Protein AF-0000000086748091 (afdb_homodimer)

Sequence (328 aa):
MGIIKFFIVIIVTSISLTCLANQKLPNEINGYIGQEIITGMGNRMGSGMVNVGGLSVGKDRVKLYFIDYTIDILTNEKKPIFFRNGLIDHREIVLNCKDKTYSSYTAKELHELANAPLSYHELGHPHKWGDYDFKDDGHLGVQYKDDQEKVTKLFNFMCDSGIKMGIIKFFIVIIVTSISLTCLANQKLPNEINGYIGQEIITGMGNRMGSGMVNVGGLSVGKDRVKLYFIDYTIDILTNEKKPIFFRNGLIDHREIVLNCKDKTYSSYTAKELHELANAPLSYHELGHPHKWGDYDFKDDGHLGVQYKDDQEKVTKLFNFMCDSGIK

pLDDT: mean 76.92, std 25.11, range [26.3, 98.25]

Foldseek 3Di:
DDPPPPPPPPPVPPPDDVVPPPPPPPQDCPAQFFDKFWQADDDFKTKIKTWHDKDDDDDQKMKTKIWIWMAGPVVRDIGTDDDPVGHGKMKMKMARRVQQWIFMDIPVVVVVCVVPVDDPVNGFDTDHQLQQDDDPRGRVNHDDPVSSVVVNSSSNCSSPPNYD/DDPPPPPPPPPVPPPDDVVVPPPPPPQDCPAQFFDKFWQADDDFKTKIKTWHDKDDDDDQKMKTKIWIWMAGPVVRDIGTPDDPVGHGKMKMKMARRVQQWIFMDIVVRVVVCVVPVPDPVNGFDTDHQLQQDDDPGGRVNHDDPVSSVVVNSSSNCSSPPNYD

Structure (mmCIF, N/CA/C/O backbone):
data_AF-0000000086748091-model_v1
#
loop_
_entity.id
_entity.type
_entity.pdbx_description
1 polymer 'Uncharacterized protein'
#
loop_
_atom_site.group_PDB
_atom_site.id
_atom_site.type_symbol
_atom_site.label_atom_id
_atom_site.label_alt_id
_atom_site.label_comp_id
_atom_site.label_asym_id
_atom_site.label_entity_id
_atom_site.label_seq_id
_atom_site.pdbx_PDB_ins_code
_atom_site.Cartn_x
_atom_site.Cartn_y
_atom_site.Cartn_z
_atom_site.occupancy
_atom_site.B_iso_or_equiv
_atom_site.auth_seq_id
_atom_site.auth_comp_id
_atom_site.auth_asym_id
_atom_site.auth_atom_id
_atom_site.pdbx_PDB_model_num
ATOM 1 N N . MET A 1 1 ? -39.781 43.969 -56.125 1 31.91 1 MET A N 1
ATOM 2 C CA . MET A 1 1 ? -39.219 44 -54.781 1 31.91 1 MET A CA 1
ATOM 3 C C . MET A 1 1 ? -39.188 42.594 -54.219 1 31.91 1 MET A C 1
ATOM 5 O O . MET A 1 1 ? -40.219 42.062 -53.781 1 31.91 1 MET A O 1
ATOM 9 N N . GLY A 1 2 ? -38.406 41.656 -54.875 1 32.09 2 GLY A N 1
ATOM 10 C CA . GLY A 1 2 ? -38.281 40.219 -54.625 1 32.09 2 GLY A CA 1
ATOM 11 C C . GLY A 1 2 ? -37.625 39.938 -53.312 1 32.09 2 GLY A C 1
ATOM 12 O O . GLY A 1 2 ? -36.656 40.594 -52.906 1 32.09 2 GLY A O 1
ATOM 13 N N . ILE A 1 3 ? -38.375 39.406 -52.25 1 35.81 3 ILE A N 1
ATOM 14 C CA . ILE A 1 3 ? -38.094 39 -50.875 1 35.81 3 ILE A CA 1
ATOM 15 C C . ILE A 1 3 ? -37.094 37.844 -50.875 1 35.81 3 ILE A C 1
ATOM 17 O O . ILE A 1 3 ? -37.344 36.781 -51.438 1 35.81 3 ILE A O 1
ATOM 21 N N . ILE A 1 4 ? -35.719 38.094 -50.875 1 35.41 4 ILE A N 1
ATOM 22 C CA . ILE A 1 4 ? -34.625 37.156 -50.656 1 35.41 4 ILE A CA 1
ATOM 23 C C . ILE A 1 4 ? -34.719 36.562 -49.25 1 35.41 4 ILE A C 1
ATOM 25 O O . ILE A 1 4 ? -34.594 37.312 -48.281 1 35.41 4 ILE A O 1
ATOM 29 N N . LYS A 1 5 ? -35.594 35.562 -49 1 34.16 5 LYS A N 1
ATOM 30 C CA . LYS A 1 5 ? -35.594 34.812 -47.75 1 34.16 5 LYS A CA 1
ATOM 31 C C . LYS A 1 5 ? -34.25 34.156 -47.469 1 34.16 5 LYS A C 1
ATOM 33 O O . LYS A 1 5 ? -33.719 33.406 -48.312 1 34.16 5 LYS A O 1
ATOM 38 N N . PHE A 1 6 ? -33.312 34.875 -46.719 1 31.16 6 PHE A N 1
ATOM 39 C CA . PHE A 1 6 ? -32.062 34.406 -46.125 1 31.16 6 PHE A CA 1
ATOM 40 C C . PHE A 1 6 ? -32.344 33.25 -45.156 1 31.16 6 PHE A C 1
ATOM 42 O O . PHE A 1 6 ? -33.062 33.406 -44.188 1 31.16 6 PHE A O 1
ATOM 49 N N . PHE A 1 7 ? -32.5 32 -45.688 1 32.84 7 PHE A N 1
ATOM 50 C CA . PHE A 1 7 ? -32.469 30.797 -44.875 1 32.84 7 PHE A CA 1
ATOM 51 C C . PHE A 1 7 ? -31.172 30.672 -44.125 1 32.84 7 PHE A C 1
ATOM 53 O O . PHE A 1 7 ? -30.109 30.547 -44.719 1 32.84 7 PHE A O 1
ATOM 60 N N . ILE A 1 8 ? -31.047 31.359 -42.938 1 30.91 8 ILE A N 1
ATOM 61 C CA . ILE A 1 8 ? -29.969 31.156 -41.969 1 30.91 8 ILE A CA 1
ATOM 62 C C . ILE A 1 8 ? -29.938 29.703 -41.531 1 30.91 8 ILE A C 1
ATOM 64 O O . ILE A 1 8 ? -30.891 29.203 -40.906 1 30.91 8 ILE A O 1
ATOM 68 N N . VAL A 1 9 ? -29.344 28.781 -42.344 1 29.75 9 VAL A N 1
ATOM 69 C CA . VAL A 1 9 ? -29.031 27.422 -41.938 1 29.75 9 VAL A CA 1
ATOM 70 C C . VAL A 1 9 ? -28.141 27.469 -40.688 1 29.75 9 VAL A C 1
ATOM 72 O O . VAL A 1 9 ? -27.016 27.969 -40.719 1 29.75 9 VAL A O 1
ATOM 75 N N . ILE A 1 10 ? -28.781 27.609 -39.562 1 30.14 10 ILE A N 1
ATOM 76 C CA . ILE A 1 10 ? -28.156 27.406 -38.25 1 30.14 10 ILE A CA 1
ATOM 77 C C . ILE A 1 10 ? -27.531 26.016 -38.188 1 30.14 10 ILE A C 1
ATOM 79 O O . ILE A 1 10 ? -28.234 25 -38.25 1 30.14 10 ILE A O 1
ATOM 83 N N . ILE A 1 11 ? -26.391 25.828 -38.969 1 30.14 11 ILE A N 1
ATOM 84 C CA . ILE A 1 11 ? -25.562 24.656 -38.719 1 30.14 11 ILE A CA 1
ATOM 85 C C . ILE A 1 11 ? -25.188 24.578 -37.25 1 30.14 11 ILE A C 1
ATOM 87 O O . ILE A 1 11 ? -24.422 25.422 -36.75 1 30.14 11 ILE A O 1
ATOM 91 N N . VAL A 1 12 ? -26.172 24.281 -36.344 1 29.81 12 VAL A N 1
ATOM 92 C CA . VAL A 1 12 ? -25.891 23.922 -34.969 1 29.81 12 VAL A CA 1
ATOM 93 C C . VAL A 1 12 ? -24.812 22.844 -34.938 1 29.81 12 VAL A C 1
ATOM 95 O O . VAL A 1 12 ? -25 21.75 -35.469 1 29.81 12 VAL A O 1
ATOM 98 N N . THR A 1 13 ? -23.516 23.281 -34.938 1 27.09 13 THR A N 1
ATOM 99 C CA . THR A 1 13 ? -22.344 22.469 -34.625 1 27.09 13 THR A CA 1
ATOM 100 C C . THR A 1 13 ? -22.578 21.703 -33.312 1 27.09 13 THR A C 1
ATOM 102 O O . THR A 1 13 ? -22.672 22.312 -32.25 1 27.09 13 THR A O 1
ATOM 105 N N . SER A 1 14 ? -23.438 20.688 -33.375 1 31.52 14 SER A N 1
ATOM 106 C CA . SER A 1 14 ? -23.438 19.625 -32.375 1 31.52 14 SER A CA 1
ATOM 107 C C . SER A 1 14 ? -22.016 19.156 -32.062 1 31.52 14 SER A C 1
ATOM 109 O O . SER A 1 14 ? -21.672 18 -32.375 1 31.52 14 SER A O 1
ATOM 111 N N . ILE A 1 15 ? -20.969 19.875 -32.531 1 30.77 15 ILE A N 1
ATOM 112 C CA . ILE A 1 15 ? -19.672 19.297 -32.188 1 30.77 15 ILE A CA 1
ATOM 113 C C . ILE A 1 15 ? -19.594 19.031 -30.688 1 30.77 15 ILE A C 1
ATOM 115 O O . ILE A 1 15 ? -19.109 17.984 -30.25 1 30.77 15 ILE A O 1
ATOM 119 N N . SER A 1 16 ? -19.656 20.172 -29.828 1 27.38 16 SER A N 1
ATOM 120 C CA . SER A 1 16 ? -18.781 20.25 -28.656 1 27.38 16 SER A CA 1
ATOM 121 C C . SER A 1 16 ? -19.297 19.375 -27.516 1 27.38 16 SER A C 1
ATOM 123 O O . SER A 1 16 ? -18.781 19.453 -26.406 1 27.38 16 SER A O 1
ATOM 125 N N . LEU A 1 17 ? -20.562 19.016 -27.422 1 32.22 17 LEU A N 1
ATOM 126 C CA . LEU A 1 17 ? -20.922 18.594 -26.078 1 32.22 17 LEU A CA 1
ATOM 127 C C . LEU A 1 17 ? -20.344 17.219 -25.766 1 32.22 17 LEU A C 1
ATOM 129 O O . LEU A 1 17 ? -20.297 16.812 -24.594 1 32.22 17 LEU A O 1
ATOM 133 N N . THR A 1 18 ? -20.297 16.281 -26.719 1 29.3 18 THR A N 1
ATOM 134 C CA . THR A 1 18 ? -20.016 14.906 -26.312 1 29.3 18 THR A CA 1
ATOM 135 C C . THR A 1 18 ? -18.594 14.781 -25.797 1 29.3 18 THR A C 1
ATOM 137 O O . THR A 1 18 ? -18.188 13.719 -25.312 1 29.3 18 THR A O 1
ATOM 140 N N . CYS A 1 19 ? -17.625 15.68 -26.219 1 27.95 19 CYS A N 1
ATOM 141 C CA . CYS A 1 19 ? -16.25 15.5 -25.781 1 27.95 19 CYS A CA 1
ATOM 142 C C . CYS A 1 19 ? -16.125 15.664 -24.266 1 27.95 19 CYS A C 1
ATOM 144 O O . CYS A 1 19 ? -15.023 15.664 -23.734 1 27.95 19 CYS A O 1
ATOM 146 N N . LEU A 1 20 ? -17.125 16.391 -23.641 1 28.56 20 LEU A N 1
ATOM 147 C CA . LEU A 1 20 ? -16.906 16.547 -22.203 1 28.56 20 LEU A CA 1
ATOM 148 C C . LEU A 1 20 ? -17.078 15.227 -21.469 1 28.56 20 LEU A C 1
ATOM 150 O O . LEU A 1 20 ? -17.797 15.164 -20.469 1 28.56 20 LEU A O 1
ATOM 154 N N . ALA A 1 21 ? -17.594 14.219 -22.078 1 28.97 21 ALA A N 1
ATOM 155 C CA . ALA A 1 21 ? -17.75 13.008 -21.281 1 28.97 21 ALA A CA 1
ATOM 156 C C . ALA A 1 21 ? -16.578 12.828 -20.312 1 28.97 21 ALA A C 1
ATOM 158 O O . ALA A 1 21 ? -15.578 13.555 -20.406 1 28.97 21 ALA A O 1
ATOM 159 N N . ASN A 1 22 ? -16.203 11.367 -20.031 1 28.88 22 ASN A N 1
ATOM 160 C CA . ASN A 1 22 ? -15.523 10.641 -18.969 1 28.88 22 ASN A CA 1
ATOM 161 C C . ASN A 1 22 ? -14.047 11 -18.906 1 28.88 22 ASN A C 1
ATOM 163 O O . ASN A 1 22 ? -13.188 10.141 -19.094 1 28.88 22 ASN A O 1
ATOM 167 N N . GLN A 1 23 ? -13.625 12.008 -19.375 1 26.3 23 GLN A N 1
ATOM 168 C CA . GLN A 1 23 ? -12.234 12.406 -19.172 1 26.3 23 GLN A CA 1
ATOM 169 C C . GLN A 1 23 ? -11.898 12.469 -17.672 1 26.3 23 GLN A C 1
ATOM 171 O O . GLN A 1 23 ? -12.406 13.328 -16.953 1 26.3 23 GLN A O 1
ATOM 176 N N . LYS A 1 24 ? -11.75 11.305 -17.141 1 32.78 24 LYS A N 1
ATOM 177 C CA . LYS A 1 24 ? -11.023 11.5 -15.891 1 32.78 24 LYS A CA 1
ATOM 178 C C . LYS A 1 24 ? -10.008 12.633 -16.016 1 32.78 24 LYS A C 1
ATOM 180 O O . LYS A 1 24 ? -9.188 12.641 -16.938 1 32.78 24 LYS A O 1
ATOM 185 N N . LEU A 1 25 ? -10.133 13.797 -15.602 1 32.31 25 LEU A N 1
ATOM 186 C CA . LEU A 1 25 ? -9.086 14.812 -15.586 1 32.31 25 LEU A CA 1
ATOM 187 C C . LEU A 1 25 ? -7.766 14.227 -15.102 1 32.31 25 LEU A C 1
ATOM 189 O O . LEU A 1 25 ? -7.738 13.484 -14.109 1 32.31 25 LEU A O 1
ATOM 193 N N . PRO A 1 26 ? -6.699 14.242 -15.828 1 37.22 26 PRO A N 1
ATOM 194 C CA . PRO A 1 26 ? -5.391 13.672 -15.516 1 37.22 26 PRO A CA 1
ATOM 195 C C . PRO A 1 26 ? -5.07 13.719 -14.023 1 37.22 26 PRO A C 1
ATOM 197 O O . PRO A 1 26 ? -4.301 12.898 -13.523 1 37.22 26 PRO A O 1
ATOM 200 N N . ASN A 1 27 ? -5.438 14.836 -13.234 1 37.03 27 ASN A N 1
ATOM 201 C CA . ASN A 1 27 ? -4.957 15.203 -11.906 1 37.03 27 ASN A CA 1
ATOM 202 C C . ASN A 1 27 ? -5.902 14.727 -10.812 1 37.03 27 ASN A C 1
ATOM 204 O O . ASN A 1 27 ? -5.801 15.156 -9.664 1 37.03 27 ASN A O 1
ATOM 208 N N . GLU A 1 28 ? -6.961 14.25 -11.172 1 42.88 28 GLU A N 1
ATOM 209 C CA . GLU A 1 28 ? -7.898 13.961 -10.086 1 42.88 28 GLU A CA 1
ATOM 210 C C . GLU A 1 28 ? -7.523 12.672 -9.359 1 42.88 28 GLU A C 1
ATOM 212 O O . GLU A 1 28 ? -7.211 11.664 -10 1 42.88 28 GLU A O 1
ATOM 217 N N . ILE A 1 29 ? -7.016 12.93 -8.172 1 45.94 29 ILE A N 1
ATOM 218 C CA . ILE A 1 29 ? -6.852 11.75 -7.32 1 45.94 29 ILE A CA 1
ATOM 219 C C . ILE A 1 29 ? -8.188 11.031 -7.18 1 45.94 29 ILE A C 1
ATOM 221 O O . ILE A 1 29 ? -9.148 11.586 -6.637 1 45.94 29 ILE A O 1
ATOM 225 N N . ASN A 1 30 ? -8.484 10.031 -8.016 1 57.75 30 ASN A N 1
ATOM 226 C CA . ASN A 1 30 ? -9.711 9.25 -7.891 1 57.75 30 ASN A CA 1
ATOM 227 C C . ASN A 1 30 ? -9.727 8.43 -6.602 1 57.75 30 ASN A C 1
ATOM 229 O O . ASN A 1 30 ? -10.789 8.016 -6.137 1 57.75 30 ASN A O 1
ATOM 233 N N . GLY A 1 31 ? -8.609 8.43 -5.945 1 83.62 31 GLY A N 1
ATOM 234 C CA . GLY A 1 31 ? -8.453 7.695 -4.703 1 83.62 31 GLY A CA 1
ATOM 235 C C . GLY A 1 31 ? -7.094 7.883 -4.062 1 83.62 31 GLY A C 1
ATOM 236 O O . GLY A 1 31 ? -6.168 8.383 -4.703 1 83.62 31 GLY A O 1
ATOM 237 N N . TYR A 1 32 ? -7.145 7.691 -2.887 1 93.94 32 TYR A N 1
ATOM 238 C CA . TYR A 1 32 ? -5.883 7.988 -2.217 1 93.94 32 TYR A CA 1
ATOM 239 C C . TYR A 1 32 ? -5.125 6.707 -1.886 1 93.94 32 TYR A C 1
ATOM 241 O O . TYR A 1 32 ? -3.908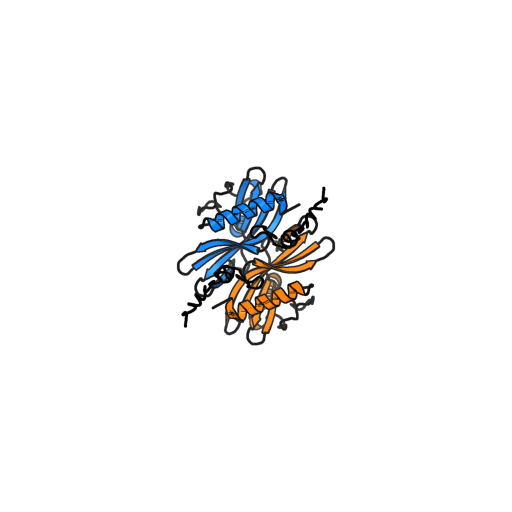 6.73 -1.688 1 93.94 32 TYR A O 1
ATOM 249 N N . ILE A 1 33 ? -5.762 5.582 -1.917 1 96.56 33 ILE A N 1
ATOM 250 C CA . ILE A 1 33 ? -5.059 4.316 -1.72 1 96.56 33 ILE A CA 1
ATOM 251 C C . ILE A 1 33 ? -4.227 3.99 -2.959 1 96.56 33 ILE A C 1
ATOM 253 O O . ILE A 1 33 ? -4.691 4.16 -4.09 1 96.56 33 ILE A O 1
ATOM 257 N N . GLY A 1 34 ? -2.994 3.635 -2.703 1 96.38 34 GLY A N 1
ATOM 258 C CA . GLY A 1 34 ? -2.141 3.199 -3.799 1 96.38 34 GLY A CA 1
ATOM 259 C C . GLY A 1 34 ? -1.312 4.32 -4.395 1 96.38 34 GLY A C 1
ATOM 260 O O . GLY A 1 34 ? -0.491 4.09 -5.281 1 96.38 34 GLY A O 1
ATOM 261 N N . GLN A 1 35 ? -1.52 5.504 -3.932 1 95.56 35 GLN A N 1
ATOM 262 C CA . GLN A 1 35 ? -0.668 6.586 -4.418 1 95.56 35 GLN A CA 1
ATOM 263 C C . GLN A 1 35 ? 0.795 6.332 -4.066 1 95.56 35 GLN A C 1
ATOM 265 O O . GLN A 1 35 ? 1.146 6.223 -2.889 1 95.56 35 GLN A O 1
ATOM 270 N N . GLU A 1 36 ? 1.568 6.293 -5.105 1 94.94 36 GLU A N 1
ATOM 271 C CA . GLU A 1 36 ? 3.002 6.051 -4.977 1 94.94 36 GLU A CA 1
ATOM 272 C C . GLU A 1 36 ? 3.789 7.355 -5.004 1 94.94 36 GLU A C 1
ATOM 274 O O . GLU A 1 36 ? 3.531 8.227 -5.836 1 94.94 36 GLU A O 1
ATOM 279 N N . ILE A 1 37 ? 4.715 7.453 -4.078 1 95.94 37 ILE A N 1
ATOM 280 C CA . ILE A 1 37 ? 5.652 8.57 -4.012 1 95.94 37 ILE A CA 1
ATOM 281 C C . ILE A 1 37 ? 7.086 8.047 -4.059 1 95.94 37 ILE A C 1
ATOM 283 O O . ILE A 1 37 ? 7.504 7.281 -3.184 1 95.94 37 ILE A O 1
ATOM 287 N N . ILE A 1 38 ? 7.781 8.453 -5.043 1 95.75 38 ILE A N 1
ATOM 288 C CA . ILE A 1 38 ? 9.203 8.117 -5.086 1 95.75 38 ILE A CA 1
ATOM 289 C C . ILE A 1 38 ? 9.984 9.062 -4.172 1 95.75 38 ILE A C 1
ATOM 291 O O . ILE A 1 38 ? 9.875 10.289 -4.293 1 95.75 38 ILE A O 1
ATOM 295 N N . THR A 1 39 ? 10.703 8.469 -3.248 1 95.38 39 THR A N 1
ATOM 296 C CA . THR A 1 39 ? 11.391 9.305 -2.271 1 95.38 39 THR A CA 1
ATOM 297 C C . THR A 1 39 ? 12.836 9.555 -2.695 1 95.38 39 THR A C 1
ATOM 299 O O . THR A 1 39 ? 13.422 10.578 -2.35 1 95.38 39 THR A O 1
ATOM 302 N N . GLY A 1 40 ? 13.375 8.602 -3.395 1 93.06 40 GLY A N 1
ATOM 303 C CA . GLY A 1 40 ? 14.734 8.781 -3.865 1 93.06 40 GLY A CA 1
ATOM 304 C C . GLY A 1 40 ? 15.156 7.742 -4.891 1 93.06 40 GLY A C 1
ATOM 305 O O . GLY A 1 40 ? 14.688 6.602 -4.852 1 93.06 40 GLY A O 1
ATOM 306 N N . MET A 1 41 ? 16 8.219 -5.828 1 92.06 41 MET A N 1
ATOM 307 C CA . MET A 1 41 ? 16.562 7.316 -6.832 1 92.06 41 MET A CA 1
ATOM 308 C C . MET A 1 41 ? 18.078 7.484 -6.934 1 92.06 41 MET A C 1
ATOM 310 O O . MET A 1 41 ? 18.578 8.609 -7.031 1 92.06 41 MET A O 1
ATOM 314 N N . GLY A 1 42 ? 18.75 6.305 -6.723 1 91.25 42 GLY A N 1
ATOM 315 C CA . GLY A 1 42 ? 20.172 6.27 -7.012 1 91.25 42 GLY A CA 1
ATOM 316 C C . GLY A 1 42 ? 20.5 5.566 -8.312 1 91.25 42 GLY A C 1
ATOM 317 O O . GLY A 1 42 ? 19.688 5.531 -9.234 1 91.25 42 GLY A O 1
ATOM 318 N N . ASN A 1 43 ? 21.75 5.172 -8.391 1 90.81 43 ASN A N 1
ATOM 319 C CA . ASN A 1 43 ? 22.172 4.5 -9.617 1 90.81 43 ASN A CA 1
ATOM 320 C C . ASN A 1 43 ? 21.547 3.113 -9.742 1 90.81 43 ASN A C 1
ATOM 322 O O . ASN A 1 43 ? 21.078 2.738 -10.82 1 90.81 43 ASN A O 1
ATOM 326 N N . ARG A 1 44 ? 21.5 2.404 -8.688 1 92.88 44 ARG A N 1
ATOM 327 C CA . ARG A 1 44 ? 20.969 1.043 -8.734 1 92.88 44 ARG A CA 1
ATOM 328 C C . ARG A 1 44 ? 19.719 0.908 -7.867 1 92.88 44 ARG A C 1
ATOM 330 O O . ARG A 1 44 ? 18.781 0.205 -8.234 1 92.88 44 ARG A O 1
ATOM 337 N N . MET A 1 45 ? 19.844 1.646 -6.797 1 95.19 45 MET A N 1
ATOM 338 C CA . MET A 1 45 ? 18.75 1.496 -5.832 1 95.19 45 MET A CA 1
ATOM 339 C C . MET A 1 45 ? 17.953 2.791 -5.695 1 95.19 45 MET A C 1
ATOM 341 O O . MET A 1 45 ? 18.5 3.881 -5.879 1 95.19 45 MET A O 1
ATOM 345 N N . GLY A 1 46 ? 16.656 2.664 -5.469 1 95.88 46 GLY A N 1
ATOM 346 C CA . GLY A 1 46 ? 15.758 3.756 -5.121 1 95.88 46 GLY A CA 1
ATOM 347 C C . GLY A 1 46 ? 14.844 3.428 -3.955 1 95.88 46 GLY A C 1
ATOM 348 O O . GLY A 1 46 ? 14.992 2.385 -3.314 1 95.88 46 GLY A O 1
ATOM 349 N N . SER A 1 47 ? 14.062 4.359 -3.639 1 95.56 47 SER A N 1
ATOM 350 C CA . SER A 1 47 ? 13.094 4.188 -2.557 1 95.56 47 SER A CA 1
ATOM 351 C C . SER A 1 47 ? 11.805 4.941 -2.846 1 95.56 47 SER A C 1
ATOM 353 O O . SER A 1 47 ? 11.789 5.875 -3.646 1 95.56 47 SER A O 1
ATOM 355 N N . GLY A 1 48 ? 10.766 4.43 -2.262 1 96.12 48 GLY A N 1
ATOM 356 C CA . GLY A 1 48 ? 9.461 5.066 -2.342 1 96.12 48 GLY A CA 1
ATOM 357 C C . GLY A 1 48 ? 8.531 4.664 -1.211 1 96.12 48 GLY A C 1
ATOM 358 O O . GLY A 1 48 ? 8.93 3.922 -0.311 1 96.12 48 GLY A O 1
ATOM 359 N N . MET A 1 49 ? 7.449 5.285 -1.203 1 96.56 49 MET A N 1
ATOM 360 C CA . MET A 1 49 ? 6.379 4.938 -0.27 1 96.56 49 MET A CA 1
ATOM 361 C C . MET A 1 49 ? 5.027 4.91 -0.976 1 96.56 49 MET A C 1
ATOM 363 O O . MET A 1 49 ? 4.852 5.559 -2.01 1 96.56 49 MET A O 1
ATOM 367 N N . VAL A 1 50 ? 4.137 4.117 -0.459 1 97.56 50 VAL A N 1
ATOM 368 C CA . VAL A 1 50 ? 2.812 3.965 -1.052 1 97.56 50 VAL A CA 1
ATOM 369 C C . VAL A 1 50 ? 1.745 4.066 0.035 1 97.56 50 VAL A C 1
ATOM 371 O O . VAL A 1 50 ? 1.887 3.475 1.109 1 97.56 50 VAL A O 1
ATOM 374 N N . ASN A 1 51 ? 0.729 4.848 -0.249 1 98.19 51 ASN A N 1
ATOM 375 C CA . ASN A 1 51 ? -0.343 5.066 0.718 1 98.19 51 ASN A CA 1
ATOM 376 C C . ASN A 1 51 ? -1.262 3.852 0.818 1 98.19 51 ASN A C 1
ATOM 378 O O . ASN A 1 51 ? -1.756 3.357 -0.196 1 98.19 51 ASN A O 1
ATOM 382 N N . VAL A 1 52 ? -1.533 3.432 2.105 1 98.25 52 VAL A N 1
ATOM 383 C CA . VAL A 1 52 ? -2.305 2.203 2.264 1 98.25 52 VAL A CA 1
ATOM 384 C C . VAL A 1 52 ? -3.508 2.463 3.166 1 98.25 52 VAL A C 1
ATOM 386 O O . VAL A 1 52 ? -4.238 1.532 3.521 1 98.25 52 VAL A O 1
ATOM 389 N N . GLY A 1 53 ? -3.705 3.715 3.539 1 97.62 53 GLY A N 1
ATOM 390 C CA . GLY A 1 53 ? -4.848 4.035 4.375 1 97.62 53 GLY A CA 1
ATOM 391 C C . GLY A 1 53 ? -4.957 5.516 4.695 1 97.62 53 GLY A C 1
ATOM 392 O O . GLY A 1 53 ? -3.996 6.266 4.516 1 97.62 53 GLY A O 1
ATOM 393 N N . GLY A 1 54 ? -6.09 5.867 5.098 1 96.44 54 GLY A N 1
ATOM 394 C CA . GLY A 1 54 ? -6.398 7.223 5.512 1 96.44 54 GLY A CA 1
ATOM 395 C C . GLY A 1 54 ? -7.676 7.32 6.328 1 96.44 54 GLY A C 1
ATOM 396 O O . GLY A 1 54 ? -8.703 6.754 5.953 1 96.44 54 GLY A O 1
ATOM 397 N N . LEU A 1 55 ? -7.566 8 7.406 1 95 55 LEU A N 1
ATOM 398 C CA . LEU A 1 55 ? -8.758 8.172 8.234 1 95 55 LEU A CA 1
ATOM 399 C C . LEU A 1 55 ? -8.68 9.469 9.031 1 95 55 LEU A C 1
ATOM 401 O O . LEU A 1 55 ? -7.59 9.992 9.273 1 95 55 LEU A O 1
ATOM 405 N N . SER A 1 56 ? -9.812 9.891 9.453 1 93.62 56 SER A N 1
ATOM 406 C CA . SER A 1 56 ? -9.891 11.039 10.352 1 93.62 56 SER A CA 1
ATOM 407 C C . SER A 1 56 ? -9.586 10.648 11.789 1 93.62 56 SER A C 1
ATOM 409 O O . SER A 1 56 ? -10.094 9.641 12.281 1 93.62 56 SER A O 1
ATOM 411 N N . VAL A 1 57 ? -8.711 11.508 12.438 1 90.44 57 VAL A N 1
ATOM 412 C CA . VAL A 1 57 ? -8.367 11.164 13.82 1 90.44 57 VAL A CA 1
ATOM 413 C C . VAL A 1 57 ? -8.719 12.328 14.742 1 90.44 57 VAL A C 1
ATOM 415 O O . VAL A 1 57 ? -8.289 12.367 15.891 1 90.44 57 VAL A O 1
ATOM 418 N N . GLY A 1 58 ? -9.438 13.25 14.305 1 86.81 58 GLY A N 1
ATOM 419 C CA . GLY A 1 58 ? -9.867 14.414 15.062 1 86.81 58 GLY A CA 1
ATOM 420 C C . GLY A 1 58 ? -10.258 15.586 14.195 1 86.81 58 GLY A C 1
ATOM 421 O O . GLY A 1 58 ? -10.188 15.508 12.961 1 86.81 58 GLY A O 1
ATOM 422 N N . LYS A 1 59 ? -10.602 16.609 14.906 1 88.19 59 LYS A N 1
ATOM 423 C CA . LYS A 1 59 ? -10.969 17.812 14.18 1 88.19 59 LYS A CA 1
ATOM 424 C C . LYS A 1 59 ? -9.789 18.328 13.352 1 88.19 59 LYS A C 1
ATOM 426 O O . LYS A 1 59 ? -8.711 18.578 13.891 1 88.19 59 LYS A O 1
ATOM 431 N N . ASP A 1 60 ? -9.859 18.422 12.117 1 90.56 60 ASP A N 1
ATOM 432 C CA . ASP A 1 60 ? -8.898 18.969 11.156 1 90.56 60 ASP A CA 1
ATOM 433 C C . ASP A 1 60 ? -7.66 18.078 11.062 1 90.56 60 ASP A C 1
ATOM 435 O O . ASP A 1 60 ? -6.574 18.547 10.719 1 90.56 60 ASP A O 1
ATOM 439 N N . ARG A 1 61 ? -7.82 16.844 11.539 1 92.44 61 ARG A N 1
ATOM 440 C CA . ARG A 1 61 ? -6.656 15.961 11.5 1 92.44 61 ARG A CA 1
ATOM 441 C C . ARG A 1 61 ? -6.965 14.68 10.734 1 92.44 61 ARG A C 1
ATOM 443 O O . ARG A 1 61 ? -7.996 14.039 10.977 1 92.44 61 ARG A O 1
ATOM 450 N N . VAL A 1 62 ? -6.113 14.391 9.891 1 93.62 62 VAL A N 1
ATOM 451 C CA . VAL A 1 62 ? -6.195 13.18 9.086 1 93.62 62 VAL A CA 1
ATOM 452 C C . VAL A 1 62 ? -4.918 12.359 9.25 1 93.62 62 VAL A C 1
ATOM 454 O O . VAL A 1 62 ? -3.816 12.922 9.266 1 93.62 62 VAL A O 1
ATOM 457 N N . LYS A 1 63 ? -5.043 11.094 9.43 1 93.44 63 LYS A N 1
ATOM 458 C CA . LYS A 1 63 ? -3.9 10.188 9.5 1 93.44 63 LYS A CA 1
ATOM 459 C C . LYS A 1 63 ? -3.807 9.32 8.25 1 93.44 63 LYS A C 1
ATOM 461 O O . LYS A 1 63 ? -4.809 8.773 7.793 1 93.44 63 LYS A O 1
ATOM 466 N N . LEU A 1 64 ? -2.633 9.297 7.703 1 95.88 64 LEU A N 1
ATOM 467 C CA . LEU A 1 64 ? -2.311 8.445 6.562 1 95.88 64 LEU A CA 1
ATOM 468 C C . LEU A 1 64 ? -1.336 7.34 6.969 1 95.88 64 LEU A C 1
ATOM 470 O O . LEU A 1 64 ? -0.549 7.512 7.902 1 95.88 64 LEU A O 1
ATOM 474 N N . TYR A 1 65 ? -1.409 6.23 6.281 1 95.12 65 TYR A N 1
ATOM 475 C CA . TYR A 1 65 ? -0.496 5.109 6.469 1 95.12 65 TYR A CA 1
ATOM 476 C C . TYR A 1 65 ? 0.263 4.805 5.184 1 95.12 65 TYR A C 1
ATOM 478 O O . TYR A 1 65 ? -0.341 4.645 4.121 1 95.12 65 TYR A O 1
ATOM 486 N N . PHE A 1 66 ? 1.556 4.711 5.309 1 97.31 66 PHE A N 1
ATOM 487 C CA . PHE A 1 66 ? 2.395 4.406 4.156 1 97.31 66 PHE A CA 1
ATOM 488 C C . PHE A 1 66 ? 3.242 3.164 4.418 1 97.31 66 PHE A C 1
ATOM 490 O O . PHE A 1 66 ? 3.617 2.893 5.559 1 97.31 66 PHE A O 1
ATOM 497 N N . ILE A 1 67 ? 3.498 2.482 3.334 1 97.56 67 ILE A N 1
ATOM 498 C CA . ILE A 1 67 ? 4.531 1.452 3.33 1 97.56 67 ILE A CA 1
ATOM 499 C C . ILE A 1 67 ? 5.746 1.942 2.551 1 97.56 67 ILE A C 1
ATOM 501 O O . ILE A 1 67 ? 5.645 2.26 1.363 1 97.56 67 ILE A O 1
ATOM 505 N N . ASP A 1 68 ? 6.832 2.043 3.252 1 96.06 68 ASP A N 1
ATOM 506 C CA . ASP A 1 68 ? 8.086 2.338 2.572 1 96.06 68 ASP A CA 1
ATOM 507 C C . ASP A 1 68 ? 8.641 1.094 1.88 1 96.06 68 ASP A C 1
ATOM 509 O O . ASP A 1 68 ? 8.484 -0.023 2.375 1 96.06 68 ASP A O 1
ATOM 513 N N . TYR A 1 69 ? 9.281 1.332 0.738 1 96.56 69 TYR A N 1
ATOM 514 C CA . TYR A 1 69 ? 9.898 0.22 0.024 1 96.56 69 TYR A CA 1
ATOM 515 C C . TYR A 1 69 ? 11.18 0.661 -0.666 1 96.56 69 TYR A C 1
ATOM 517 O O . TYR A 1 69 ? 11.414 1.857 -0.847 1 96.56 69 TYR A O 1
ATOM 525 N N . THR A 1 70 ? 12.031 -0.286 -0.983 1 97.19 70 THR A N 1
ATOM 526 C CA . THR A 1 70 ? 13.203 -0.078 -1.826 1 97.19 70 THR A CA 1
ATOM 527 C C . THR A 1 70 ? 12.953 -0.591 -3.24 1 97.19 70 THR A C 1
ATOM 529 O O . THR A 1 70 ? 12.125 -1.484 -3.445 1 97.19 70 THR A O 1
ATOM 532 N N . ILE A 1 71 ? 13.633 0.011 -4.148 1 95.5 71 ILE A N 1
ATOM 533 C CA . ILE A 1 71 ? 13.523 -0.361 -5.555 1 95.5 71 ILE A CA 1
ATOM 534 C C . ILE A 1 71 ? 14.883 -0.813 -6.078 1 95.5 71 ILE A C 1
ATOM 536 O O . ILE A 1 71 ? 15.883 -0.111 -5.91 1 95.5 71 ILE A O 1
ATOM 540 N N . ASP A 1 72 ? 14.945 -1.975 -6.574 1 96.25 72 ASP A N 1
ATOM 541 C CA . ASP A 1 72 ? 16.062 -2.332 -7.453 1 96.25 72 ASP A CA 1
ATOM 542 C C . ASP A 1 72 ? 15.773 -1.914 -8.891 1 96.25 72 ASP A C 1
ATOM 544 O O . ASP A 1 72 ? 14.977 -2.553 -9.586 1 96.25 72 ASP A O 1
ATOM 548 N N . ILE A 1 73 ? 16.5 -0.897 -9.328 1 92 73 ILE A N 1
ATOM 549 C CA . ILE A 1 73 ? 16.172 -0.237 -10.594 1 92 73 ILE A CA 1
ATOM 550 C C . ILE A 1 73 ? 16.422 -1.196 -11.75 1 92 73 ILE A C 1
ATOM 552 O O . ILE A 1 73 ? 15.719 -1.153 -12.766 1 92 73 ILE A O 1
ATOM 556 N N . LEU A 1 74 ? 17.312 -2.064 -11.656 1 92.5 74 LEU A N 1
ATOM 557 C CA . LEU A 1 74 ? 17.656 -2.992 -12.727 1 92.5 74 LEU A CA 1
ATOM 558 C C . LEU A 1 74 ? 16.578 -4.07 -12.875 1 92.5 74 LEU A C 1
ATOM 560 O O . LEU A 1 74 ? 16.203 -4.434 -13.992 1 92.5 74 LEU A O 1
ATOM 564 N N . THR A 1 75 ? 16.109 -4.59 -11.773 1 93.81 75 THR A N 1
ATOM 565 C CA . THR A 1 75 ? 15.18 -5.715 -11.82 1 93.81 75 THR A CA 1
ATOM 566 C C . THR A 1 75 ? 13.742 -5.234 -11.656 1 93.81 75 THR A C 1
ATOM 568 O O . THR A 1 75 ? 12.797 -5.984 -11.914 1 93.81 75 THR A O 1
ATOM 571 N N . ASN A 1 76 ? 13.57 -4.027 -11.258 1 94.06 76 ASN A N 1
ATOM 572 C CA . ASN A 1 76 ? 12.281 -3.42 -10.953 1 94.06 76 ASN A CA 1
ATOM 573 C C . ASN A 1 76 ? 11.617 -4.09 -9.758 1 94.06 76 ASN A C 1
ATOM 575 O O . ASN A 1 76 ? 10.398 -4.008 -9.586 1 94.06 76 ASN A O 1
ATOM 579 N N . GLU A 1 77 ? 12.453 -4.754 -8.953 1 95.81 77 GLU A N 1
ATOM 580 C CA . GLU A 1 77 ? 11.953 -5.305 -7.703 1 95.81 77 GLU A CA 1
ATOM 581 C C . GLU A 1 77 ? 11.719 -4.207 -6.672 1 95.81 77 GLU A C 1
ATOM 583 O O . GLU A 1 77 ? 12.562 -3.324 -6.496 1 95.81 77 GLU A O 1
ATOM 588 N N . LYS A 1 78 ? 10.586 -4.262 -6.09 1 96.88 78 LYS A N 1
ATOM 589 C CA . LYS A 1 78 ? 10.242 -3.354 -5 1 96.88 78 LYS A CA 1
ATOM 590 C C . LYS A 1 78 ? 9.938 -4.121 -3.719 1 96.88 78 LYS A C 1
ATOM 592 O O . LYS A 1 78 ? 9.016 -4.945 -3.684 1 96.88 78 LYS A O 1
ATOM 597 N N . LYS A 1 79 ? 10.703 -3.83 -2.729 1 96.62 79 LYS A N 1
ATOM 598 C CA . LYS A 1 79 ? 10.648 -4.586 -1.481 1 96.62 79 LYS A CA 1
ATOM 599 C C . LYS A 1 79 ? 10.25 -3.691 -0.312 1 96.62 79 LYS A C 1
ATOM 601 O O . LYS A 1 79 ? 10.977 -2.762 0.041 1 96.62 79 LYS A O 1
ATOM 606 N N . PRO A 1 80 ? 9.078 -4.043 0.301 1 96.94 80 PRO A N 1
ATOM 607 C CA . PRO A 1 80 ? 8.773 -3.297 1.522 1 96.94 80 PRO A CA 1
ATOM 608 C C . PRO A 1 80 ? 9.852 -3.434 2.588 1 96.94 80 PRO A C 1
ATOM 610 O O . PRO A 1 80 ? 10.617 -4.406 2.58 1 96.94 80 PRO A O 1
ATOM 613 N N . ILE A 1 81 ? 9.922 -2.494 3.449 1 94.75 81 ILE A N 1
ATOM 614 C CA . ILE A 1 81 ? 10.836 -2.572 4.586 1 94.75 81 ILE A CA 1
ATOM 615 C C . ILE A 1 81 ? 10.234 -3.463 5.668 1 94.75 81 ILE A C 1
ATOM 617 O O . ILE A 1 81 ? 9.086 -3.264 6.082 1 94.75 81 ILE A O 1
ATOM 621 N N . PHE A 1 82 ? 11.055 -4.371 6.141 1 89.56 82 PHE A N 1
ATOM 622 C CA . PHE A 1 82 ? 10.578 -5.359 7.105 1 89.56 82 PHE A CA 1
ATOM 623 C C . PHE A 1 82 ? 11.273 -5.18 8.453 1 89.56 82 PHE A C 1
ATOM 625 O O . PHE A 1 82 ? 12.445 -4.809 8.5 1 89.56 82 PHE A O 1
ATOM 632 N N . PHE A 1 83 ? 10.516 -5.527 9.43 1 83.5 83 PHE A N 1
ATOM 633 C CA . PHE A 1 83 ? 11.141 -5.824 10.711 1 83.5 83 PHE A CA 1
ATOM 634 C C . PHE A 1 83 ? 11.844 -7.18 10.672 1 83.5 83 PHE A C 1
ATOM 636 O O . PHE A 1 83 ? 11.602 -7.984 9.773 1 83.5 83 PHE A O 1
ATOM 643 N N . ARG A 1 84 ? 12.57 -7.371 11.734 1 79.25 84 ARG A N 1
ATOM 644 C CA . ARG A 1 84 ? 13.289 -8.641 11.836 1 79.25 84 ARG A CA 1
ATOM 645 C C . ARG A 1 84 ? 12.32 -9.805 12.016 1 79.25 84 ARG A C 1
ATOM 647 O O . ARG A 1 84 ? 12.609 -10.922 11.594 1 79.25 84 ARG A O 1
ATOM 654 N N . ASN A 1 85 ? 11.164 -9.539 12.555 1 78 85 ASN A N 1
ATOM 655 C CA . ASN A 1 85 ? 10.195 -10.602 12.805 1 78 85 ASN A CA 1
ATOM 656 C C . ASN A 1 85 ? 9.414 -10.945 11.539 1 78 85 ASN A C 1
ATOM 658 O O . ASN A 1 85 ? 8.477 -11.75 11.586 1 78 85 ASN A O 1
ATOM 662 N N . GLY A 1 86 ? 9.68 -10.266 10.461 1 82.5 86 GLY A N 1
ATOM 663 C CA . GLY A 1 86 ? 9.055 -10.617 9.195 1 82.5 86 GLY A CA 1
ATOM 664 C C . GLY A 1 86 ? 7.836 -9.766 8.883 1 82.5 86 GLY A C 1
ATOM 665 O O . GLY A 1 86 ? 7.23 -9.914 7.816 1 82.5 86 GLY A O 1
ATOM 666 N N . LEU A 1 87 ? 7.496 -8.82 9.773 1 86.69 87 LEU A N 1
ATOM 667 C CA . LEU A 1 87 ? 6.367 -7.938 9.531 1 86.69 87 LEU A CA 1
ATOM 668 C C . LEU A 1 87 ? 6.812 -6.676 8.797 1 86.69 87 LEU A C 1
ATOM 670 O O . LEU A 1 87 ? 7.957 -6.242 8.938 1 86.69 87 LEU A O 1
ATOM 674 N N . ILE A 1 88 ? 5.91 -6.203 8.062 1 90.75 88 ILE A N 1
ATOM 675 C CA . ILE A 1 88 ? 6.211 -4.988 7.312 1 90.75 88 ILE A CA 1
ATOM 676 C C . ILE A 1 88 ? 6.133 -3.775 8.234 1 90.75 88 ILE A C 1
ATOM 678 O O . ILE A 1 88 ? 5.188 -3.641 9.016 1 90.75 88 ILE A O 1
ATOM 682 N N . ASP A 1 89 ? 7.168 -2.947 8.172 1 90.12 89 ASP A N 1
ATOM 683 C CA . ASP A 1 89 ? 7.125 -1.652 8.844 1 90.12 89 ASP A CA 1
ATOM 684 C C . ASP A 1 89 ? 6.23 -0.672 8.086 1 90.12 89 ASP A C 1
ATOM 686 O O . ASP A 1 89 ? 6.039 -0.802 6.879 1 90.12 89 ASP A O 1
ATOM 690 N N . HIS A 1 90 ? 5.625 0.207 8.836 1 93.38 90 HIS A N 1
ATOM 691 C CA . HIS A 1 90 ? 4.805 1.228 8.188 1 93.38 90 HIS A CA 1
ATOM 692 C C . HIS A 1 90 ? 5.078 2.607 8.781 1 93.38 90 HIS A C 1
ATOM 694 O O . HIS A 1 90 ? 5.656 2.721 9.859 1 93.38 90 HIS A O 1
ATOM 700 N N . ARG A 1 91 ? 4.742 3.586 8.008 1 92.38 91 ARG A N 1
ATOM 701 C CA . ARG A 1 91 ? 4.863 4.988 8.398 1 92.38 91 ARG A CA 1
ATOM 702 C C . ARG A 1 91 ? 3.488 5.621 8.586 1 92.38 91 ARG A C 1
ATOM 704 O O . ARG A 1 91 ? 2.592 5.426 7.758 1 92.38 91 ARG A O 1
ATOM 711 N N . GLU A 1 92 ?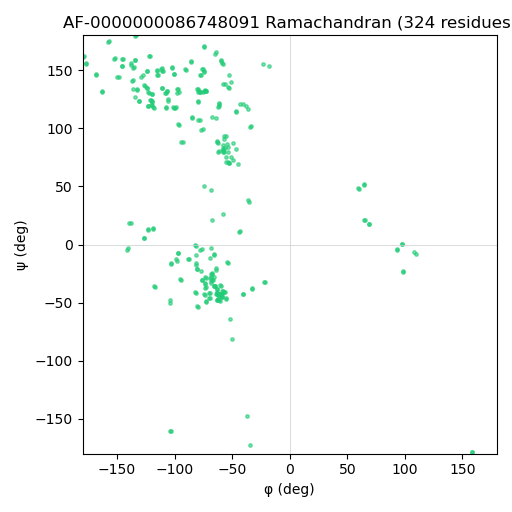 3.412 6.312 9.648 1 92 92 GLU A N 1
ATOM 712 C CA . GLU A 1 92 ? 2.209 7.098 9.906 1 92 92 GLU A CA 1
ATOM 713 C C . GLU A 1 92 ? 2.469 8.586 9.695 1 92 92 GLU A C 1
ATOM 715 O O . GLU A 1 92 ? 3.465 9.125 10.188 1 92 92 GLU A O 1
ATOM 720 N N . ILE A 1 93 ? 1.602 9.203 8.984 1 93.06 93 ILE A N 1
ATOM 721 C CA . ILE A 1 93 ? 1.664 10.648 8.781 1 93.06 93 ILE A CA 1
ATOM 722 C C . ILE A 1 93 ? 0.382 11.297 9.297 1 93.06 93 ILE A C 1
ATOM 724 O O . ILE A 1 93 ? -0.718 10.945 8.867 1 93.06 93 ILE A O 1
ATOM 728 N N . VAL A 1 94 ? 0.568 12.234 10.172 1 92.25 94 VAL A N 1
ATOM 729 C CA . VAL A 1 94 ? -0.585 12.969 10.68 1 92.25 94 VAL A CA 1
ATOM 730 C C . VAL A 1 94 ? -0.623 14.367 10.078 1 92.25 94 VAL A C 1
ATOM 732 O O . VAL A 1 94 ? 0.337 15.133 10.203 1 92.25 94 VAL A O 1
ATOM 735 N N . LEU A 1 95 ? -1.708 14.641 9.461 1 94.5 95 LEU A N 1
ATOM 736 C CA . LEU A 1 95 ? -1.929 15.945 8.852 1 94.5 95 LEU A CA 1
ATOM 737 C C . LEU A 1 95 ? -2.73 16.844 9.789 1 94.5 95 LEU A C 1
ATOM 739 O O . LEU A 1 95 ? -3.721 16.406 10.383 1 94.5 95 LEU A O 1
ATOM 743 N N . ASN A 1 96 ? -2.279 18 9.984 1 94.62 96 ASN A N 1
ATOM 744 C CA . ASN A 1 96 ? -3.098 19.094 10.484 1 94.62 96 ASN A CA 1
ATOM 745 C C . ASN A 1 96 ? -3.619 19.984 9.352 1 94.62 96 ASN A C 1
ATOM 747 O O . ASN A 1 96 ? -2.879 20.797 8.805 1 94.62 96 ASN A O 1
ATOM 751 N N . CYS A 1 97 ? -4.852 19.812 9.047 1 94.62 97 CYS A N 1
ATOM 752 C CA . CYS A 1 97 ? -5.434 20.406 7.848 1 94.62 97 CYS A CA 1
ATOM 753 C C . CYS A 1 97 ? -5.625 21.906 8.008 1 94.62 97 CYS A C 1
ATOM 755 O O . CYS A 1 97 ? -5.594 22.641 7.027 1 94.62 97 CYS A O 1
ATOM 757 N N . LYS A 1 98 ? -5.801 22.312 9.141 1 94.25 98 LYS A N 1
ATOM 758 C CA . LYS A 1 98 ? -5.969 23.734 9.414 1 94.25 98 LYS A CA 1
ATOM 759 C C . LYS A 1 98 ? -4.645 24.484 9.266 1 94.25 98 LYS A C 1
ATOM 761 O O . LYS A 1 98 ? -4.57 25.5 8.57 1 94.25 98 LYS A O 1
ATOM 766 N N . ASP A 1 99 ? -3.59 23.984 9.891 1 93.56 99 ASP A N 1
ATOM 767 C CA . ASP A 1 99 ? -2.291 24.656 9.93 1 93.56 99 ASP A CA 1
ATOM 768 C C . ASP A 1 99 ? -1.447 24.266 8.711 1 93.56 99 ASP A C 1
ATOM 770 O O . ASP A 1 99 ? -0.369 24.828 8.5 1 93.56 99 ASP A O 1
ATOM 774 N N . LYS A 1 100 ? -1.874 23.25 7.996 1 95.25 100 LYS A N 1
ATOM 775 C CA . LYS A 1 100 ? -1.167 22.719 6.832 1 95.25 100 LYS A CA 1
ATOM 776 C C . LYS A 1 100 ? 0.233 22.25 7.207 1 95.25 100 LYS A C 1
ATOM 778 O O . LYS A 1 100 ? 1.216 22.625 6.566 1 95.25 100 LYS A O 1
ATOM 783 N N . THR A 1 101 ? 0.283 21.5 8.242 1 94.12 101 THR A N 1
ATOM 784 C CA . THR A 1 101 ? 1.507 20.844 8.695 1 94.12 101 THR A CA 1
ATOM 785 C C . THR A 1 101 ? 1.322 19.328 8.75 1 94.12 101 THR A C 1
ATOM 787 O O . THR A 1 101 ? 0.197 18.844 8.672 1 94.12 101 THR A O 1
ATOM 790 N N . TYR A 1 102 ? 2.398 18.703 8.781 1 93.75 102 TYR A N 1
ATOM 791 C CA . TYR A 1 102 ? 2.375 17.25 8.922 1 93.75 102 TYR A CA 1
ATOM 792 C C . TYR A 1 102 ? 3.445 16.766 9.898 1 93.75 102 TYR A C 1
ATOM 794 O O . TYR A 1 102 ? 4.449 17.453 10.109 1 93.75 102 TYR A O 1
ATOM 802 N N . SER A 1 103 ? 3.209 15.609 10.508 1 89.81 103 SER A N 1
ATOM 803 C CA . SER A 1 103 ? 4.172 14.844 11.289 1 89.81 103 SER A CA 1
ATOM 804 C C . SER A 1 103 ? 4.246 13.398 10.812 1 89.81 103 SER A C 1
ATOM 806 O O . SER A 1 103 ? 3.238 12.828 10.383 1 89.81 103 SER A O 1
ATOM 808 N N . SER A 1 104 ? 5.402 12.844 10.883 1 90.25 104 SER A N 1
ATOM 809 C CA . SER A 1 104 ? 5.594 11.492 10.375 1 90.25 104 SER A CA 1
ATOM 810 C C . SER A 1 104 ? 6.445 10.656 11.328 1 90.25 104 SER A C 1
ATOM 812 O O . SER A 1 104 ? 7.43 11.148 11.883 1 90.25 104 SER A O 1
ATOM 814 N N . TYR A 1 105 ? 5.992 9.352 11.43 1 83.81 105 TYR A N 1
ATOM 815 C CA . TYR A 1 105 ? 6.727 8.398 12.258 1 83.81 105 TYR A CA 1
ATOM 816 C C . TYR A 1 105 ? 6.613 6.984 11.695 1 83.81 105 TYR A C 1
ATOM 818 O O . TYR A 1 105 ? 5.555 6.59 11.195 1 83.81 105 TYR A O 1
ATOM 826 N N . THR A 1 106 ? 7.715 6.281 11.859 1 82.88 106 THR A N 1
ATOM 827 C CA . THR A 1 106 ? 7.617 4.859 11.555 1 82.88 106 THR A CA 1
ATOM 828 C C . THR A 1 106 ? 7.117 4.082 12.766 1 82.88 106 THR A C 1
ATOM 830 O O . THR A 1 106 ? 7.207 4.562 13.898 1 82.88 106 THR A O 1
ATOM 833 N N . ALA A 1 107 ? 6.559 2.918 12.5 1 76.25 107 ALA A N 1
ATOM 834 C CA . ALA A 1 107 ? 6.133 2.07 13.609 1 76.25 107 ALA A CA 1
ATOM 835 C C . ALA A 1 107 ? 7.312 1.702 14.508 1 76.25 107 ALA A C 1
ATOM 837 O O . ALA A 1 107 ? 7.164 1.591 15.727 1 76.25 107 ALA A O 1
ATOM 838 N N . LYS A 1 108 ? 8.383 1.536 13.906 1 69.56 108 LYS A N 1
ATOM 839 C CA . LYS A 1 108 ? 9.602 1.274 14.672 1 69.56 108 LYS A CA 1
ATOM 840 C C . LYS A 1 108 ? 9.891 2.414 15.641 1 69.56 108 LYS A C 1
ATOM 842 O O . LYS A 1 108 ? 10.172 2.178 16.828 1 69.56 108 LYS A O 1
ATOM 847 N N . GLU A 1 109 ? 9.781 3.586 15.172 1 67.75 109 GLU A N 1
ATOM 848 C CA . GLU A 1 109 ? 10 4.766 16 1 67.75 109 GLU A CA 1
ATOM 849 C C . GLU A 1 109 ? 8.938 4.883 17.094 1 67.75 109 GLU A C 1
ATOM 851 O O . GLU A 1 109 ? 9.234 5.262 18.219 1 67.75 109 GLU A O 1
ATOM 856 N N . LEU A 1 110 ? 7.719 4.473 16.688 1 66 110 LEU A N 1
ATOM 857 C CA . LEU A 1 110 ? 6.617 4.562 17.641 1 66 110 LEU A CA 1
ATOM 858 C C . LEU A 1 110 ? 6.785 3.551 18.766 1 66 110 LEU A C 1
ATOM 860 O O . LEU A 1 110 ? 6.461 3.844 19.922 1 66 110 LEU A O 1
ATOM 864 N N . HIS A 1 111 ? 7.098 2.369 18.328 1 65.25 111 HIS A N 1
ATOM 865 C CA . HIS A 1 111 ? 7.355 1.356 19.344 1 65.25 111 HIS A CA 1
ATOM 866 C C . HIS A 1 111 ? 8.453 1.807 20.297 1 65.25 111 HIS A C 1
ATOM 868 O O . HIS A 1 111 ? 8.359 1.577 21.516 1 65.25 111 HIS A O 1
ATOM 874 N N . GLU A 1 112 ? 9.391 2.389 19.688 1 58.25 112 GLU A N 1
ATOM 875 C CA . GLU A 1 112 ? 10.469 2.896 20.531 1 58.25 112 GLU A CA 1
ATOM 876 C C . GLU A 1 112 ? 9.984 4.074 21.375 1 58.25 112 GLU A C 1
ATOM 878 O O . GLU A 1 112 ? 10.414 4.234 22.531 1 58.25 112 GLU A O 1
ATOM 883 N N . LEU A 1 113 ? 8.945 4.781 20.719 1 51.66 113 LEU A N 1
ATOM 884 C CA . LEU A 1 113 ? 8.352 5.918 21.406 1 51.66 113 LEU A CA 1
ATOM 885 C C . LEU A 1 113 ? 7.344 5.449 22.453 1 51.66 113 LEU A C 1
ATOM 887 O O . LEU A 1 113 ? 7.172 6.09 23.5 1 51.66 113 LEU A O 1
ATOM 891 N N . ALA A 1 114 ? 6.305 4.559 22 1 51.62 114 ALA A N 1
ATOM 892 C CA . ALA A 1 114 ? 5.309 4.051 22.938 1 51.62 114 ALA A CA 1
ATOM 893 C C . ALA A 1 114 ? 5.949 3.678 24.266 1 51.62 114 ALA A C 1
ATOM 895 O O . ALA A 1 11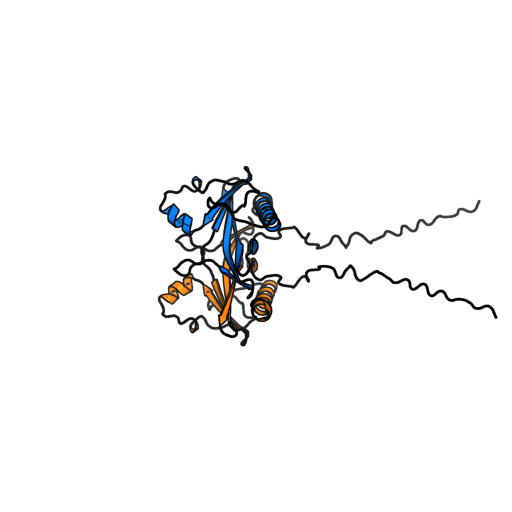4 ? 5.293 3.719 25.312 1 51.62 114 ALA A O 1
ATOM 896 N N . ASN A 1 115 ? 7.09 3.041 24.172 1 46.25 115 ASN A N 1
ATOM 897 C CA . ASN A 1 115 ? 7.699 2.941 25.5 1 46.25 115 ASN A CA 1
ATOM 898 C C . ASN A 1 115 ? 7.844 4.312 26.156 1 46.25 115 ASN A C 1
ATOM 900 O O . ASN A 1 115 ? 8.219 4.41 27.328 1 46.25 115 ASN A O 1
ATOM 904 N N . ALA A 1 116 ? 7.703 5.297 25.312 1 39.59 116 ALA A N 1
ATOM 905 C CA . ALA A 1 116 ? 7.555 6.641 25.859 1 39.59 116 ALA A CA 1
ATOM 906 C C . ALA A 1 116 ? 6.094 7.074 25.844 1 39.59 116 ALA A C 1
ATOM 908 O O . ALA A 1 116 ? 5.312 6.641 25 1 39.59 116 ALA A O 1
ATOM 909 N N . PRO A 1 117 ? 5.418 7.375 26.969 1 37.97 117 PRO A N 1
ATOM 910 C CA . PRO A 1 117 ? 4.047 7.895 27 1 37.97 117 PRO A CA 1
ATOM 911 C C . PRO A 1 117 ? 3.74 8.836 25.844 1 37.97 117 PRO A C 1
ATOM 913 O O . PRO A 1 117 ? 3.922 10.055 25.969 1 37.97 117 PRO A O 1
ATOM 916 N N . LEU A 1 118 ? 4.168 8.688 24.75 1 39.03 118 LEU A N 1
ATOM 917 C CA . LEU A 1 118 ? 4.02 9.75 23.75 1 39.03 118 LEU A CA 1
ATOM 918 C C . LEU A 1 118 ? 2.549 10 23.453 1 39.03 118 LEU A C 1
ATOM 920 O O . LEU A 1 118 ? 1.807 9.07 23.125 1 39.03 118 LEU A O 1
ATOM 924 N N . SER A 1 119 ? 1.903 10.883 24.203 1 36.56 119 SER A N 1
ATOM 925 C CA . SER A 1 119 ? 0.673 11.516 23.734 1 36.56 119 SER A CA 1
ATOM 926 C C . SER A 1 119 ? 0.741 11.836 22.25 1 36.56 119 SER A C 1
ATOM 928 O O . SER A 1 119 ? 1.811 12.156 21.734 1 36.56 119 SER A O 1
ATOM 930 N N . TYR A 1 120 ? -0.074 11.32 21.469 1 40.5 120 TYR A N 1
ATOM 931 C CA . TYR A 1 120 ? -0.24 11.602 20.062 1 40.5 120 TYR A CA 1
ATOM 932 C C . TYR A 1 120 ? 0.303 12.984 19.703 1 40.5 120 TYR A C 1
ATOM 934 O O . TYR A 1 120 ? 0.812 13.195 18.609 1 40.5 120 TYR A O 1
ATOM 942 N N . HIS A 1 121 ? 0.185 13.859 20.672 1 40.62 121 HIS A N 1
ATOM 943 C CA . HIS A 1 121 ? 0.62 15.242 20.5 1 40.62 121 HIS A CA 1
ATOM 944 C C . HIS A 1 121 ? 2.137 15.328 20.375 1 40.62 121 HIS A C 1
ATOM 946 O O . HIS A 1 121 ? 2.674 16.375 20.016 1 40.62 121 HIS A O 1
ATOM 952 N N . GLU A 1 122 ? 2.713 14.438 21.031 1 45.28 122 GLU A N 1
ATOM 953 C CA . GLU A 1 122 ? 4.168 14.547 21.109 1 45.28 122 GLU A CA 1
ATOM 954 C C . GLU A 1 122 ? 4.824 14.062 19.812 1 45.28 122 GLU A C 1
ATOM 956 O O . GLU A 1 122 ? 6.043 13.883 19.766 1 45.28 122 GLU A O 1
ATOM 961 N N . LEU A 1 123 ? 3.947 13.555 18.938 1 49.38 123 LEU A N 1
ATOM 962 C CA . LEU A 1 123 ? 4.457 13.156 17.641 1 49.38 123 LEU A CA 1
ATOM 963 C C . LEU A 1 123 ? 5.285 14.273 17 1 49.38 123 LEU A C 1
ATOM 965 O O . LEU A 1 123 ? 5.09 15.453 17.328 1 49.38 123 LEU A O 1
ATOM 969 N N . GLY A 1 124 ? 6.348 13.922 16.391 1 55.81 124 GLY A N 1
ATOM 970 C CA . GLY A 1 124 ? 7.465 14.633 15.781 1 55.81 124 GLY A CA 1
ATOM 971 C C . GLY A 1 124 ? 7.16 16.094 15.508 1 55.81 124 GLY A C 1
ATOM 972 O O . GLY A 1 124 ? 6.012 16.531 15.625 1 55.81 124 GLY A O 1
ATOM 973 N N . HIS A 1 125 ? 8.125 16.859 15.477 1 70 125 HIS A N 1
ATOM 974 C CA . HIS A 1 125 ? 8.055 18.266 15.055 1 70 125 HIS A CA 1
ATOM 975 C C . HIS A 1 125 ? 7.266 18.406 13.758 1 70 125 HIS A C 1
ATOM 977 O O . HIS A 1 125 ? 7.516 17.688 12.789 1 70 125 HIS A O 1
ATOM 983 N N . PRO A 1 126 ? 6.074 19.109 13.898 1 87.19 126 PRO A N 1
ATOM 984 C CA . PRO A 1 126 ? 5.34 19.344 12.656 1 87.19 126 PRO A CA 1
ATOM 985 C C . PRO A 1 126 ? 6.172 20.078 11.602 1 87.19 126 PRO A C 1
ATOM 987 O O . PRO A 1 126 ? 6.965 20.953 11.945 1 87.19 126 PRO A O 1
ATOM 990 N N . HIS A 1 127 ? 6.047 19.625 10.406 1 92.88 127 HIS A N 1
ATOM 991 C CA . HIS A 1 127 ? 6.664 20.266 9.25 1 92.88 127 HIS A CA 1
ATOM 992 C C . HIS A 1 127 ? 5.609 20.906 8.352 1 92.88 127 HIS A C 1
ATOM 994 O O . HIS A 1 127 ? 4.488 20.406 8.25 1 92.88 127 HIS A O 1
ATOM 1000 N N . LYS A 1 128 ? 6.004 21.969 7.711 1 93.56 128 LYS A N 1
ATOM 1001 C CA . LYS A 1 128 ? 5.07 22.656 6.824 1 93.56 128 LYS A CA 1
ATOM 1002 C C . LYS A 1 128 ? 4.898 21.891 5.512 1 93.56 128 LYS A C 1
ATOM 1004 O O . LYS A 1 128 ? 5.832 21.234 5.039 1 93.56 128 LYS A O 1
ATOM 1009 N N . TRP A 1 129 ? 3.676 22.047 4.906 1 93.44 129 TRP A N 1
ATOM 1010 C CA . TRP A 1 129 ? 3.477 21.562 3.539 1 93.44 129 TRP A CA 1
ATOM 1011 C C . TRP A 1 129 ? 4.547 22.125 2.607 1 93.44 129 TRP A C 1
ATOM 1013 O O . TRP A 1 129 ? 4.902 23.312 2.697 1 93.44 129 TRP A O 1
ATOM 1023 N N . GLY A 1 130 ? 5.082 21.281 1.807 1 94.06 130 GLY A N 1
ATOM 1024 C CA . GLY A 1 130 ? 6.117 21.734 0.886 1 94.06 130 GLY A CA 1
ATOM 1025 C C . GLY A 1 130 ? 7.52 21.438 1.38 1 94.06 130 GLY A C 1
ATOM 1026 O O . GLY A 1 130 ? 8.477 21.469 0.6 1 94.06 130 GLY A O 1
ATOM 1027 N N . ASP A 1 131 ? 7.629 21.297 2.672 1 94.12 131 ASP A N 1
ATOM 1028 C CA . ASP A 1 131 ? 8.922 20.953 3.254 1 94.12 131 ASP A CA 1
ATOM 1029 C C . ASP A 1 131 ? 9.07 19.438 3.418 1 94.12 131 ASP A C 1
ATOM 1031 O O . ASP A 1 131 ? 8.719 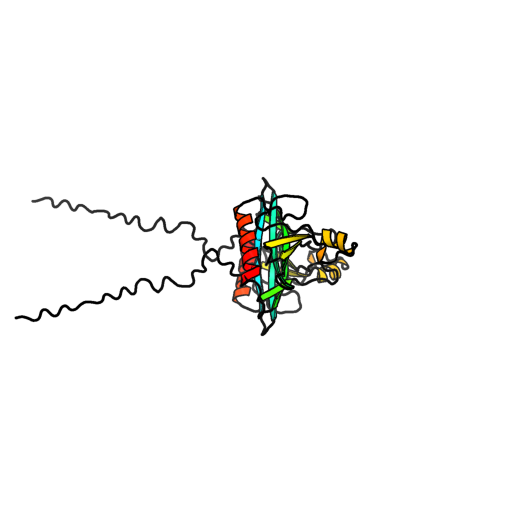18.891 4.465 1 94.12 131 ASP A O 1
ATOM 1035 N N . TYR A 1 132 ? 9.57 18.781 2.381 1 94.44 132 TYR A N 1
ATOM 1036 C CA . TYR A 1 132 ? 9.641 17.328 2.367 1 94.44 132 TYR A CA 1
ATOM 1037 C C . TYR A 1 132 ? 11.086 16.859 2.25 1 94.44 132 TYR A C 1
ATOM 1039 O O . TYR A 1 132 ? 11.336 15.688 1.937 1 94.44 132 TYR A O 1
ATOM 1047 N N . ASP A 1 133 ? 12.039 17.688 2.439 1 85.62 133 ASP A N 1
ATOM 1048 C CA . ASP A 1 133 ? 13.445 17.406 2.182 1 85.62 133 ASP A CA 1
ATOM 1049 C C . ASP A 1 133 ? 13.969 16.312 3.105 1 85.62 133 ASP A C 1
ATOM 1051 O O . ASP A 1 133 ? 13.281 15.906 4.047 1 85.62 133 ASP A O 1
ATOM 1055 N N . PHE A 1 134 ? 15.102 15.852 2.627 1 82 134 PHE A N 1
ATOM 1056 C CA . PHE A 1 134 ? 15.75 14.812 3.414 1 82 134 PHE A CA 1
ATOM 1057 C C . PHE A 1 134 ? 16.406 15.406 4.652 1 82 134 PHE A C 1
ATOM 1059 O O . PHE A 1 134 ? 17.453 16.047 4.562 1 82 134 PHE A O 1
ATOM 1066 N N . LYS A 1 135 ? 15.672 15.266 5.754 1 79.56 135 LYS A N 1
ATOM 1067 C CA . LYS A 1 135 ? 16.219 15.648 7.055 1 79.56 135 LYS A CA 1
ATOM 1068 C C . LYS A 1 135 ? 15.93 14.578 8.109 1 79.56 135 LYS A C 1
ATOM 1070 O O . LYS A 1 135 ? 14.914 13.883 8.023 1 79.56 135 LYS A O 1
ATOM 1075 N N . ASP A 1 136 ? 16.812 14.109 8.781 1 72.31 136 ASP A N 1
ATOM 1076 C CA . ASP A 1 136 ? 16.641 13.07 9.789 1 72.31 136 ASP A CA 1
ATOM 1077 C C . ASP A 1 136 ? 15.867 13.586 10.992 1 72.31 136 ASP A C 1
ATOM 1079 O O . ASP A 1 136 ? 16.344 13.531 12.125 1 72.31 136 ASP A O 1
ATOM 1083 N N . ASP A 1 137 ? 14.727 14.289 10.828 1 73.25 137 ASP A N 1
ATOM 1084 C CA . ASP A 1 137 ? 13.961 14.859 11.93 1 73.25 137 ASP A CA 1
ATOM 1085 C C . ASP A 1 137 ? 12.461 14.656 11.719 1 73.25 137 ASP A C 1
ATOM 1087 O O . ASP A 1 137 ? 11.641 15.414 12.25 1 73.25 137 ASP A O 1
ATOM 1091 N N . GLY A 1 138 ? 12.117 13.641 10.781 1 78.5 138 GLY A N 1
ATOM 1092 C CA . GLY A 1 138 ? 10.703 13.375 10.562 1 78.5 138 GLY A CA 1
ATOM 1093 C C . GLY A 1 138 ? 10.211 13.82 9.203 1 78.5 138 GLY A C 1
ATOM 1094 O O . GLY A 1 138 ? 9.062 13.578 8.836 1 78.5 138 GLY A O 1
ATOM 1095 N N . HIS A 1 139 ? 11.109 14.531 8.531 1 86.56 139 HIS A N 1
ATOM 1096 C CA . HIS A 1 139 ? 10.766 14.852 7.152 1 86.56 139 HIS A CA 1
ATOM 1097 C C . HIS A 1 139 ? 10.555 13.578 6.336 1 86.56 139 HIS A C 1
ATOM 1099 O O . HIS A 1 139 ? 11.094 12.523 6.664 1 86.56 139 HIS A O 1
ATOM 1105 N N . LEU A 1 140 ? 9.828 13.742 5.262 1 92.44 140 LEU A N 1
ATOM 1106 C CA . LEU A 1 140 ? 9.461 12.586 4.453 1 92.44 140 LEU A CA 1
ATOM 1107 C C . LEU A 1 140 ? 10.602 12.188 3.527 1 92.44 140 LEU A C 1
ATOM 1109 O O . LEU A 1 140 ? 10.617 11.07 2.998 1 92.44 140 LEU A O 1
ATOM 1113 N N . GLY A 1 141 ? 11.547 13.047 3.338 1 93 141 GLY A N 1
ATOM 1114 C CA . GLY A 1 141 ? 12.703 12.734 2.51 1 93 141 GLY A CA 1
ATOM 1115 C C . GLY A 1 141 ? 12.344 12.492 1.056 1 93 141 GLY A C 1
ATOM 1116 O O . GLY A 1 141 ? 12.742 11.484 0.472 1 93 141 GLY A O 1
ATOM 1117 N N . VAL A 1 142 ? 11.609 13.406 0.469 1 95.31 142 VAL A N 1
ATOM 1118 C CA . VAL A 1 142 ? 11.234 13.289 -0.935 1 95.31 142 VAL A CA 1
ATOM 1119 C C . VAL A 1 142 ? 12.164 14.148 -1.791 1 95.31 142 VAL A C 1
ATOM 1121 O O . VAL A 1 142 ? 12.141 15.375 -1.702 1 95.31 142 VAL A O 1
ATOM 1124 N N . GLN A 1 143 ? 12.852 13.516 -2.643 1 9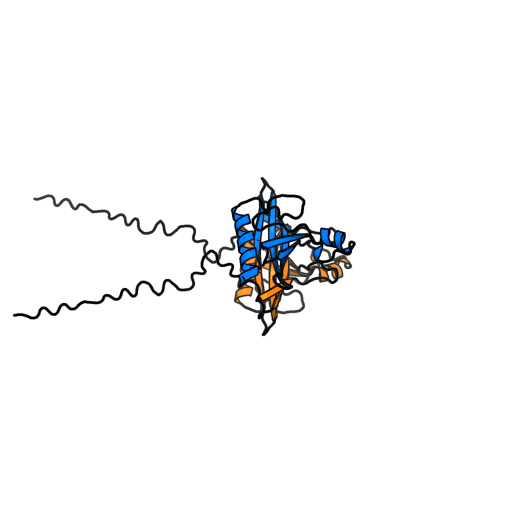2.06 143 GLN A N 1
ATOM 1125 C CA . GLN A 1 143 ? 13.977 14.141 -3.33 1 92.06 143 GLN A CA 1
ATOM 1126 C C . GLN A 1 143 ? 13.508 14.984 -4.512 1 92.06 143 GLN A C 1
ATOM 1128 O O . GLN A 1 143 ? 13.992 16.094 -4.727 1 92.06 143 GLN A O 1
ATOM 1133 N N . TYR A 1 144 ? 12.539 14.523 -5.293 1 91.44 144 TYR A N 1
ATOM 1134 C CA . TYR A 1 144 ? 12.219 15.133 -6.578 1 91.44 144 TYR A CA 1
ATOM 1135 C C . TYR A 1 144 ? 11 16.047 -6.469 1 91.44 144 TYR A C 1
ATOM 1137 O O . TYR A 1 144 ? 10.031 15.703 -5.785 1 91.44 144 TYR A O 1
ATOM 1145 N N . LYS A 1 145 ? 11.031 17.031 -7.203 1 93.56 145 LYS A N 1
ATOM 1146 C CA . LYS A 1 145 ? 9.992 18.062 -7.16 1 93.56 145 LYS A CA 1
ATOM 1147 C C . LYS A 1 145 ? 8.641 17.484 -7.574 1 93.56 145 LYS A C 1
ATOM 1149 O O . LYS A 1 145 ? 7.613 17.797 -6.965 1 93.56 145 LYS A O 1
ATOM 1154 N N . ASP A 1 146 ? 8.641 16.656 -8.641 1 92.62 146 ASP A N 1
ATOM 1155 C CA . ASP A 1 146 ? 7.391 16.078 -9.102 1 92.62 146 ASP A CA 1
ATOM 1156 C C . ASP A 1 146 ? 6.719 15.266 -7.992 1 92.62 146 ASP A C 1
ATOM 1158 O O . ASP A 1 146 ? 5.5 15.336 -7.82 1 92.62 146 ASP A O 1
ATOM 1162 N N . ASP A 1 147 ? 7.562 14.57 -7.273 1 94.5 147 ASP A N 1
ATOM 1163 C CA . ASP A 1 147 ? 7.004 13.758 -6.199 1 94.5 147 ASP A CA 1
ATOM 1164 C C . ASP A 1 147 ? 6.617 14.625 -5.004 1 94.5 147 ASP A C 1
ATOM 1166 O O . ASP A 1 147 ? 5.66 14.312 -4.289 1 94.5 147 ASP A O 1
ATOM 1170 N N . GLN A 1 148 ? 7.312 15.703 -4.801 1 95.44 148 GLN A N 1
ATOM 1171 C CA . GLN A 1 148 ? 6.91 16.641 -3.764 1 95.44 148 GLN A CA 1
ATOM 1172 C C . GLN A 1 148 ? 5.539 17.234 -4.066 1 95.44 148 GLN A C 1
ATOM 1174 O O . GLN A 1 148 ? 4.711 17.406 -3.164 1 95.44 148 GLN A O 1
ATOM 1179 N N . GLU A 1 149 ? 5.32 17.547 -5.266 1 94.56 149 GLU A N 1
ATOM 1180 C CA . GLU A 1 149 ? 4.012 18.047 -5.668 1 94.56 149 GLU A CA 1
ATOM 1181 C C . GLU A 1 149 ? 2.926 17 -5.457 1 94.56 149 GLU A C 1
ATOM 1183 O O . GLU A 1 149 ? 1.812 17.328 -5.039 1 94.56 149 GLU A O 1
ATOM 1188 N N . LYS A 1 150 ? 3.258 15.742 -5.727 1 94.12 150 LYS A N 1
ATOM 1189 C CA . LYS A 1 150 ? 2.312 14.656 -5.48 1 94.12 150 LYS A CA 1
ATOM 1190 C C . LYS A 1 150 ? 1.918 14.602 -4.008 1 94.12 150 LYS A C 1
ATOM 1192 O O . LYS A 1 150 ? 0.746 14.398 -3.68 1 94.12 150 LYS A O 1
ATOM 1197 N N . VAL A 1 151 ? 2.92 14.766 -3.164 1 96.69 151 VAL A N 1
ATOM 1198 C CA . VAL A 1 151 ? 2.66 14.734 -1.728 1 96.69 151 VAL A CA 1
ATOM 1199 C C . VAL A 1 151 ? 1.692 15.852 -1.352 1 96.69 151 VAL A C 1
ATOM 1201 O O . VAL A 1 151 ? 0.679 15.609 -0.692 1 96.69 151 VAL A O 1
ATOM 1204 N N . THR A 1 152 ? 1.999 17 -1.828 1 96.69 152 THR A N 1
ATOM 1205 C CA . THR A 1 152 ? 1.16 18.141 -1.501 1 96.69 152 THR A CA 1
ATOM 1206 C C . THR A 1 152 ? -0.258 17.938 -2.031 1 96.69 152 THR A C 1
ATOM 1208 O O . THR A 1 152 ? -1.231 18.25 -1.338 1 96.69 152 THR A O 1
ATOM 1211 N N . LYS A 1 153 ? -0.387 17.453 -3.215 1 95.69 153 LYS A N 1
ATOM 1212 C CA . LYS A 1 153 ? -1.699 17.172 -3.793 1 95.69 153 LYS A CA 1
ATOM 1213 C C . LYS A 1 153 ? -2.465 16.156 -2.961 1 95.69 153 LYS A C 1
ATOM 1215 O O . LYS A 1 153 ? -3.664 16.312 -2.725 1 95.69 153 LYS A O 1
ATOM 1220 N N . LEU A 1 154 ? -1.755 15.148 -2.564 1 96.75 154 LEU A N 1
ATOM 1221 C CA . LEU A 1 154 ? -2.383 14.117 -1.735 1 96.75 154 LEU A CA 1
ATOM 1222 C C . LEU A 1 154 ? -2.861 14.711 -0.413 1 96.75 154 LEU A C 1
ATOM 1224 O O . LEU A 1 154 ? -3.994 14.461 0.008 1 96.75 154 LEU A O 1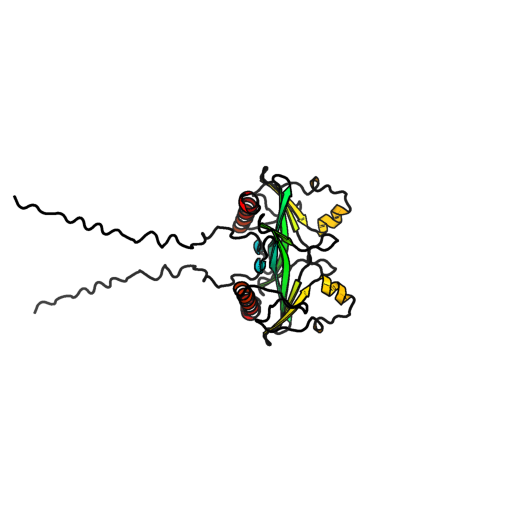
ATOM 1228 N N . PHE A 1 155 ? -2.012 15.484 0.22 1 96.81 155 PHE A N 1
ATOM 1229 C CA . PHE A 1 155 ? -2.369 16.109 1.49 1 96.81 155 PHE A CA 1
ATOM 1230 C C . PHE A 1 155 ? -3.592 17 1.33 1 96.81 155 PHE A C 1
ATOM 1232 O O . PHE A 1 155 ? -4.523 16.938 2.135 1 96.81 155 PHE A O 1
ATOM 1239 N N . ASN A 1 156 ? -3.584 17.766 0.272 1 96.06 156 ASN A N 1
ATOM 1240 C CA . ASN A 1 156 ? -4.727 18.641 0.002 1 96.06 156 ASN A CA 1
ATOM 1241 C C . ASN A 1 156 ? -5.996 17.828 -0.242 1 96.06 156 ASN A C 1
ATOM 1243 O O . ASN A 1 156 ? -7.055 18.156 0.305 1 96.06 156 ASN A O 1
ATOM 1247 N N . PHE A 1 157 ? -5.902 16.891 -1.012 1 96.38 157 PHE A N 1
ATOM 1248 C CA . PHE A 1 157 ? -7.047 16.031 -1.313 1 96.38 157 PHE A CA 1
ATOM 1249 C C . PHE A 1 157 ? -7.633 15.445 -0.037 1 96.38 157 PHE A C 1
ATOM 1251 O O . PHE A 1 157 ? -8.852 15.469 0.16 1 96.38 157 PHE A O 1
ATOM 1258 N N . MET A 1 158 ? -6.742 14.914 0.841 1 96.69 158 MET A N 1
ATOM 1259 C CA . MET A 1 158 ? -7.184 14.258 2.068 1 96.69 158 MET A CA 1
ATOM 1260 C C . MET A 1 158 ? -7.871 15.25 3.002 1 96.69 158 MET A C 1
ATOM 1262 O O . MET A 1 158 ? -8.844 14.906 3.676 1 96.69 158 MET A O 1
ATOM 1266 N N . CYS A 1 159 ? -7.41 16.422 3.016 1 95.38 159 CYS A N 1
ATOM 1267 C CA . CYS A 1 159 ? -7.953 17.438 3.918 1 95.38 159 CYS A CA 1
ATOM 1268 C C . CYS A 1 159 ? -9.234 18.031 3.354 1 95.38 159 CYS A C 1
ATOM 1270 O O . CYS A 1 159 ? -10.078 18.531 4.105 1 95.38 159 CYS A O 1
ATOM 1272 N N . ASP A 1 160 ? -9.43 17.906 2.043 1 93.25 160 ASP A N 1
ATOM 1273 C CA . ASP A 1 160 ? -10.555 18.594 1.411 1 93.25 160 ASP A CA 1
ATOM 1274 C C . ASP A 1 160 ? -11.68 17.609 1.096 1 93.25 160 ASP A C 1
ATOM 1276 O O . ASP A 1 160 ? -12.844 17.875 1.408 1 93.25 160 ASP A O 1
ATOM 1280 N N . SER A 1 161 ? -11.273 16.5 0.432 1 88.38 161 SER A N 1
ATOM 1281 C CA . SER A 1 161 ? -12.344 15.688 -0.138 1 88.38 161 SER A CA 1
ATOM 1282 C C . SER A 1 161 ? -12.055 14.195 0.029 1 88.38 161 SER A C 1
ATOM 1284 O O . SER A 1 161 ? -12.883 13.352 -0.318 1 88.38 161 SER A O 1
ATOM 1286 N N . GLY A 1 162 ? -10.867 13.922 0.595 1 89.5 162 GLY A N 1
ATOM 1287 C CA . GLY A 1 162 ? -10.508 12.508 0.66 1 89.5 162 GLY A CA 1
ATOM 1288 C C . GLY A 1 162 ? -11.297 11.742 1.703 1 89.5 162 GLY A C 1
ATOM 1289 O O . GLY A 1 162 ? -11.562 10.547 1.531 1 89.5 162 GLY A O 1
ATOM 1290 N N . ILE A 1 163 ? -11.602 12.484 2.82 1 90.94 163 ILE A N 1
ATOM 1291 C CA . ILE A 1 163 ? -12.367 11.922 3.926 1 90.94 163 ILE A CA 1
ATOM 1292 C C . ILE A 1 163 ? -13.57 12.812 4.227 1 90.94 163 ILE A C 1
ATOM 1294 O O . ILE A 1 163 ? -13.469 14.039 4.176 1 90.94 163 ILE A O 1
ATOM 1298 N N . LYS A 1 164 ? -14.734 12.227 4.457 1 82 164 LYS A N 1
ATOM 1299 C CA . LYS A 1 164 ? -15.961 12.977 4.691 1 82 164 LYS A CA 1
ATOM 1300 C C . LYS A 1 164 ? -16.328 13 6.176 1 82 164 LYS A C 1
ATOM 1302 O O . LYS A 1 164 ? -16 12.062 6.91 1 82 164 LYS A O 1
ATOM 1307 N N . MET B 1 1 ? -0.986 22.234 -78.562 1 32.5 1 MET B N 1
ATOM 1308 C CA . MET B 1 1 ? -0.825 21.094 -77.625 1 32.5 1 MET B CA 1
ATOM 1309 C C . MET B 1 1 ? -0.294 21.562 -76.312 1 32.5 1 MET B C 1
ATOM 1311 O O . MET B 1 1 ? 0.892 21.859 -76.188 1 32.5 1 MET B O 1
ATOM 1315 N N . GLY B 1 2 ? -1.08 22.438 -75.625 1 32.62 2 GLY B N 1
ATOM 1316 C CA . GLY B 1 2 ? -0.832 23.141 -74.375 1 32.62 2 GLY B CA 1
ATOM 1317 C C . GLY B 1 2 ? -0.687 22.188 -73.188 1 32.62 2 GLY B C 1
ATOM 1318 O O . GLY B 1 2 ? -1.427 21.219 -73.062 1 32.62 2 GLY B O 1
ATOM 1319 N N . ILE B 1 3 ? 0.555 22.016 -72.625 1 36.22 3 ILE B N 1
ATOM 1320 C CA . ILE B 1 3 ? 1.078 21.266 -71.5 1 36.22 3 ILE B CA 1
ATOM 1321 C C . ILE B 1 3 ? 0.363 21.703 -70.188 1 36.22 3 ILE B C 1
ATOM 1323 O O . ILE B 1 3 ? 0.431 22.875 -69.812 1 36.22 3 ILE B O 1
ATOM 1327 N N . ILE B 1 4 ? -0.811 21.094 -69.875 1 35.09 4 ILE B N 1
ATOM 1328 C CA . ILE B 1 4 ? -1.516 21.219 -68.562 1 35.09 4 ILE B CA 1
ATOM 1329 C C . ILE B 1 4 ? -0.634 20.688 -67.438 1 35.09 4 ILE B C 1
ATOM 1331 O O . ILE B 1 4 ? -0.289 19.5 -67.438 1 35.09 4 ILE B O 1
ATOM 1335 N N . LYS B 1 5 ? 0.344 21.484 -66.938 1 34.47 5 LYS B N 1
ATOM 1336 C CA . LYS B 1 5 ? 1.087 21.172 -65.688 1 34.47 5 LYS B CA 1
ATOM 1337 C C . LYS B 1 5 ? 0.143 20.938 -64.5 1 34.47 5 LYS B C 1
ATOM 1339 O O . LYS B 1 5 ? -0.637 21.812 -64.188 1 34.47 5 LYS B O 1
ATOM 1344 N N . PHE B 1 6 ? -0.327 19.656 -64.375 1 30.61 6 PHE B N 1
ATOM 1345 C CA . PHE B 1 6 ? -1.02 19.156 -63.156 1 30.61 6 PHE B CA 1
ATOM 1346 C C . PHE B 1 6 ? -0.15 19.312 -61.938 1 30.61 6 PHE B C 1
ATOM 1348 O O . PHE B 1 6 ? 0.935 18.734 -61.844 1 30.61 6 PHE B O 1
ATOM 1355 N N . PHE B 1 7 ? -0.078 20.531 -61.375 1 34.12 7 PHE B N 1
ATOM 1356 C CA . PHE B 1 7 ? 0.476 20.719 -60.031 1 34.12 7 PHE B CA 1
ATOM 1357 C C . PHE B 1 7 ? -0.288 19.891 -59 1 34.12 7 PHE B C 1
ATOM 1359 O O . PHE B 1 7 ? -1.477 20.109 -58.781 1 34.12 7 PHE B O 1
ATOM 1366 N N . ILE B 1 8 ? 0.049 18.578 -58.906 1 30.3 8 ILE B N 1
ATOM 1367 C CA . ILE B 1 8 ? -0.375 17.719 -57.812 1 30.3 8 ILE B CA 1
ATOM 1368 C C . ILE B 1 8 ? 0.019 18.359 -56.469 1 30.3 8 ILE B C 1
ATOM 1370 O O . ILE B 1 8 ? 1.206 18.531 -56.188 1 30.3 8 ILE B O 1
ATOM 1374 N N . VAL B 1 9 ? -0.772 19.359 -55.969 1 29.34 9 VAL B N 1
ATOM 1375 C CA . VAL B 1 9 ? -0.672 19.828 -54.594 1 29.34 9 VAL B CA 1
ATOM 1376 C C . VAL B 1 9 ? -0.808 18.656 -53.625 1 29.34 9 VAL B C 1
ATOM 1378 O O . VAL B 1 9 ? -1.854 18 -53.562 1 29.34 9 VAL B O 1
ATOM 1381 N N . ILE B 1 10 ? 0.297 17.984 -53.406 1 29.94 10 ILE B N 1
ATOM 1382 C CA . ILE B 1 10 ? 0.456 17.031 -52.312 1 29.94 10 ILE B CA 1
ATOM 1383 C C . ILE B 1 10 ? 0.084 17.703 -51 1 29.94 10 ILE B C 1
ATOM 1385 O O . ILE B 1 10 ? 0.768 18.625 -50.531 1 29.94 10 ILE B O 1
ATOM 1389 N N . ILE B 1 11 ? -1.263 17.984 -50.812 1 30.67 11 ILE B N 1
ATOM 1390 C CA . ILE B 1 11 ? -1.715 18.312 -49.438 1 30.67 11 ILE B CA 1
ATOM 1391 C C . ILE B 1 11 ? -1.276 17.219 -48.469 1 30.67 11 ILE B C 1
ATOM 1393 O O . ILE B 1 11 ? -1.759 16.094 -48.562 1 30.67 11 ILE B O 1
ATOM 1397 N N . VAL B 1 12 ? 0.073 17.156 -48.188 1 29.89 12 VAL B N 1
ATOM 1398 C CA . VAL B 1 12 ? 0.578 16.391 -47.062 1 29.89 12 VAL B CA 1
ATOM 1399 C C . VAL B 1 12 ? -0.252 16.688 -45.812 1 29.89 12 VAL B C 1
ATOM 1401 O O . VAL B 1 12 ? -0.288 17.828 -45.344 1 29.89 12 VAL B O 1
ATOM 1404 N N . THR B 1 13 ? -1.443 16 -45.688 1 27.05 13 THR B N 1
ATOM 1405 C CA . THR B 1 13 ? -2.18 15.906 -44.438 1 27.05 13 THR B CA 1
ATOM 1406 C C . THR B 1 13 ? -1.24 15.578 -43.25 1 27.05 13 THR B C 1
ATOM 1408 O O . THR B 1 13 ? -0.693 14.477 -43.188 1 27.05 13 THR B O 1
ATOM 1411 N N . SER B 1 14 ? -0.4 16.562 -42.906 1 31.41 14 SER B N 1
ATOM 1412 C CA . SER B 1 14 ? 0.211 16.562 -41.562 1 31.41 14 SER B CA 1
ATOM 1413 C C . SER B 1 14 ? -0.812 16.219 -40.5 1 31.41 14 SER B C 1
ATOM 1415 O O . SER B 1 14 ? -1.132 17.062 -39.656 1 31.41 14 SER B O 1
ATOM 1417 N N . ILE B 1 15 ? -2.023 15.734 -40.875 1 29.88 15 ILE B N 1
ATOM 1418 C CA . ILE B 1 15 ? -2.893 15.492 -39.719 1 29.88 15 ILE B CA 1
ATOM 1419 C C . ILE B 1 15 ? -2.145 14.672 -38.656 1 29.88 15 ILE B C 1
ATOM 1421 O O . ILE B 1 15 ? -2.166 15.008 -37.5 1 29.88 15 ILE B O 1
ATOM 1425 N N . SER B 1 16 ? -2.102 13.234 -38.875 1 27.05 16 SER B N 1
ATOM 1426 C CA . SER B 1 16 ? -2.375 12.227 -37.875 1 27.05 16 SER B CA 1
ATOM 1427 C C . SER B 1 16 ? -1.147 11.977 -37 1 27.05 16 SER B C 1
ATOM 1429 O O . SER B 1 16 ? -1.036 10.922 -36.375 1 27.05 16 SER B O 1
ATOM 1431 N N . LEU B 1 17 ? 0.048 12.5 -37.281 1 32 17 LEU B N 1
ATOM 1432 C CA . LEU B 1 17 ? 1.095 11.906 -36.438 1 32 17 LEU B CA 1
ATOM 1433 C C . LEU B 1 17 ? 0.995 12.398 -35 1 32 17 LEU B C 1
ATOM 1435 O O . LEU B 1 17 ? 1.641 11.852 -34.094 1 32 17 LEU B O 1
ATOM 1439 N N . THR B 1 18 ? 0.626 13.672 -34.781 1 29.02 18 THR B N 1
ATOM 1440 C CA . THR B 1 18 ? 0.82 14.18 -33.438 1 29.02 18 THR B CA 1
ATOM 1441 C C . THR B 1 18 ? -0.081 13.445 -32.438 1 29.02 18 THR B C 1
ATOM 1443 O O . THR B 1 18 ? 0.015 13.656 -31.219 1 29.02 18 THR B O 1
ATOM 1446 N N . CYS B 1 19 ? -1.276 12.922 -32.906 1 27.58 19 CYS B N 1
ATOM 1447 C CA . CYS B 1 19 ? -2.162 12.328 -31.906 1 27.58 19 CYS B CA 1
ATOM 1448 C C . CYS B 1 19 ? -1.521 11.102 -31.266 1 27.58 19 CYS B C 1
ATOM 1450 O O . CYS B 1 19 ? -2.178 10.367 -30.516 1 27.58 19 CYS B O 1
ATOM 1452 N N . LEU B 1 20 ? -0.496 10.492 -31.953 1 28.14 20 LEU B N 1
ATOM 1453 C CA . LEU B 1 20 ? 0.037 9.328 -31.266 1 28.14 20 LEU B CA 1
ATOM 1454 C C . LEU B 1 20 ? 0.776 9.75 -30 1 28.14 20 LEU B C 1
ATOM 1456 O O . LEU B 1 20 ? 1.992 9.578 -29.891 1 28.14 20 LEU B O 1
ATOM 1460 N N . ALA B 1 21 ? 0.896 10.984 -29.734 1 29.39 21 ALA B N 1
ATOM 1461 C CA . ALA B 1 21 ? 1.547 11.266 -28.453 1 29.39 21 ALA B CA 1
ATOM 1462 C C . ALA B 1 21 ? 1.189 10.211 -27.406 1 29.39 21 ALA B C 1
ATOM 1464 O O . ALA B 1 21 ? 0.24 9.445 -27.594 1 29.39 21 ALA B O 1
ATOM 1465 N N . ASN B 1 22 ? 1.691 10.547 -26.016 1 29.19 22 ASN B N 1
ATOM 1466 C CA . ASN B 1 22 ? 1.868 9.859 -24.734 1 29.19 22 ASN B CA 1
ATOM 1467 C C . ASN B 1 22 ? 0.552 9.281 -24.219 1 29.19 22 ASN B C 1
ATOM 1469 O O . ASN B 1 22 ? -0.045 9.82 -23.297 1 29.19 22 ASN B O 1
ATOM 1473 N N . GLN B 1 23 ? -0.317 8.992 -24.938 1 26.33 23 GLN B N 1
ATOM 1474 C CA . GLN B 1 23 ? -1.476 8.25 -24.453 1 26.33 23 GLN B CA 1
ATOM 1475 C C . GLN B 1 23 ? -1.047 7.004 -23.688 1 26.33 23 GLN B C 1
ATOM 1477 O O . GLN B 1 23 ? -0.494 6.066 -24.266 1 26.33 23 GLN B O 1
ATOM 1482 N N . LYS B 1 24 ? -0.597 7.281 -22.484 1 33.22 24 LYS B N 1
ATOM 1483 C CA . LYS B 1 24 ? -0.609 6.043 -21.703 1 33.22 24 LYS B CA 1
ATOM 1484 C C . LYS B 1 24 ? -1.776 5.148 -22.109 1 33.22 24 LYS B C 1
ATOM 1486 O O . LYS B 1 24 ? -2.922 5.602 -22.172 1 33.22 24 LYS B O 1
ATOM 1491 N N . LEU B 1 25 ? -1.724 4.141 -22.844 1 32.47 25 LEU B N 1
ATOM 1492 C CA . LEU B 1 25 ? -2.809 3.197 -23.094 1 32.47 25 LEU B CA 1
ATOM 1493 C C . LEU B 1 25 ? -3.576 2.896 -21.812 1 32.47 25 LEU B C 1
ATOM 1495 O O . LEU B 1 25 ? -2.973 2.664 -20.766 1 32.47 25 LEU B O 1
ATOM 1499 N N . PRO B 1 26 ? -4.852 3.125 -21.672 1 37.66 26 PRO B N 1
ATOM 1500 C CA . PRO B 1 26 ? -5.699 2.928 -20.5 1 37.66 26 PRO B CA 1
ATOM 1501 C C . PRO B 1 26 ? -5.262 1.737 -19.656 1 37.66 26 PRO B C 1
ATOM 1503 O O . PRO B 1 26 ? -5.527 1.703 -18.453 1 37.66 26 PRO B O 1
ATOM 1506 N N . ASN B 1 27 ? -4.77 0.563 -20.25 1 37.28 27 ASN B N 1
ATOM 1507 C CA . ASN B 1 27 ? -4.605 -0.752 -19.641 1 37.28 27 ASN B CA 1
ATOM 1508 C C . ASN B 1 27 ? -3.172 -0.974 -19.172 1 37.28 27 ASN B C 1
ATOM 1510 O O . ASN B 1 27 ? -2.789 -2.096 -18.828 1 37.28 27 ASN B O 1
ATOM 1514 N N . GLU B 1 28 ? -2.355 -0.132 -19.484 1 43.06 28 GLU B N 1
ATOM 1515 C CA . GLU B 1 28 ? -0.969 -0.466 -19.172 1 43.06 28 GLU B CA 1
ATOM 1516 C C . GLU B 1 28 ? -0.657 -0.211 -17.703 1 43.06 28 GLU B C 1
ATOM 1518 O O . GLU B 1 28 ? -1.036 0.826 -17.156 1 43.06 28 GLU B O 1
ATOM 1523 N N . ILE B 1 29 ? -0.546 -1.35 -17.031 1 46.03 29 ILE B N 1
ATOM 1524 C CA . ILE B 1 29 ? -0.013 -1.209 -15.68 1 46.03 29 ILE B CA 1
ATOM 1525 C C . ILE B 1 29 ? 1.352 -0.525 -15.734 1 46.03 29 ILE B C 1
ATOM 1527 O O . ILE B 1 29 ? 2.295 -1.053 -16.328 1 46.03 29 ILE B O 1
ATOM 1531 N N . ASN B 1 30 ? 1.433 0.803 -15.586 1 57.84 30 ASN B N 1
ATOM 1532 C CA . ASN B 1 30 ? 2.711 1.505 -15.562 1 57.84 30 ASN B CA 1
ATOM 1533 C C . ASN B 1 30 ? 3.539 1.124 -14.336 1 57.84 30 ASN B C 1
ATOM 1535 O O . ASN B 1 30 ? 4.754 1.321 -14.32 1 57.84 30 ASN B O 1
ATOM 1539 N N . GLY B 1 31 ? 2.932 0.414 -13.461 1 83.94 31 GLY B N 1
ATOM 1540 C CA . GLY B 1 31 ? 3.582 -0.027 -12.234 1 83.94 31 GLY B CA 1
ATOM 1541 C C . GLY B 1 31 ? 2.699 -0.915 -11.375 1 83.94 31 GLY B C 1
ATOM 1542 O O . GLY B 1 31 ? 1.492 -1.009 -11.609 1 83.94 31 GLY B O 1
ATOM 1543 N N . TYR B 1 32 ? 3.373 -1.607 -10.656 1 94.12 32 TYR B N 1
ATOM 1544 C CA . TYR B 1 32 ? 2.568 -2.568 -9.914 1 94.12 32 TYR B CA 1
ATOM 1545 C C . TYR B 1 32 ? 2.389 -2.125 -8.469 1 94.12 32 TYR B C 1
ATOM 1547 O O . TYR B 1 32 ? 1.453 -2.557 -7.789 1 94.12 32 TYR B O 1
ATOM 1555 N N . ILE B 1 33 ? 3.182 -1.223 -7.992 1 96.5 33 ILE B N 1
ATOM 1556 C CA . ILE B 1 33 ? 2.977 -0.683 -6.656 1 96.5 33 ILE B CA 1
ATOM 1557 C C . ILE B 1 33 ? 1.754 0.232 -6.648 1 96.5 33 ILE B C 1
ATOM 1559 O O . ILE B 1 33 ? 1.563 1.03 -7.57 1 96.5 33 ILE B O 1
ATOM 1563 N N . GLY B 1 34 ? 0.909 0.007 -5.668 1 96.31 34 GLY B N 1
ATOM 1564 C CA . GLY B 1 34 ? -0.24 0.883 -5.508 1 96.31 34 GLY B CA 1
ATOM 1565 C C . GLY B 1 34 ? -1.483 0.372 -6.211 1 96.31 34 GLY B C 1
ATOM 1566 O O . GLY B 1 34 ? -2.559 0.965 -6.094 1 96.31 34 GLY B O 1
ATOM 1567 N N . GLN B 1 35 ? -1.354 -0.699 -6.926 1 95.69 35 GLN B N 1
ATOM 1568 C CA . GLN B 1 35 ? -2.553 -1.264 -7.531 1 95.69 35 GLN B CA 1
ATOM 1569 C C . GLN B 1 35 ? -3.566 -1.678 -6.469 1 95.69 35 GLN B C 1
ATOM 1571 O O . GLN B 1 35 ? -3.279 -2.533 -5.629 1 95.69 35 GLN B O 1
ATOM 1576 N N . GLU B 1 36 ? -4.699 -1.063 -6.602 1 95 36 GLU B N 1
ATOM 1577 C CA . GLU B 1 36 ? -5.797 -1.314 -5.668 1 95 36 GLU B CA 1
ATOM 1578 C C . GLU B 1 36 ? -6.777 -2.338 -6.234 1 95 36 GLU B C 1
ATOM 1580 O O . GLU B 1 36 ? -7.164 -2.256 -7.402 1 95 36 GLU B O 1
ATOM 1585 N N . ILE B 1 37 ? -7.137 -3.27 -5.391 1 96 37 ILE B N 1
ATOM 1586 C CA . ILE B 1 37 ? -8.156 -4.27 -5.699 1 96 37 ILE B CA 1
ATOM 1587 C C . ILE B 1 37 ? -9.266 -4.211 -4.66 1 96 37 ILE B C 1
ATOM 1589 O O . ILE B 1 37 ? -9.023 -4.422 -3.467 1 96 37 ILE B O 1
ATOM 1593 N N . ILE B 1 38 ? -10.43 -3.938 -5.121 1 95.69 38 ILE B N 1
ATOM 1594 C CA . ILE B 1 38 ? -11.578 -4.008 -4.219 1 95.69 38 ILE B CA 1
ATOM 1595 C C . ILE B 1 38 ? -12.016 -5.461 -4.055 1 95.69 38 ILE B C 1
ATOM 1597 O O . ILE B 1 38 ? -12.266 -6.156 -5.043 1 95.69 38 ILE B O 1
ATOM 1601 N N . THR B 1 39 ? -12.031 -5.898 -2.811 1 95.38 39 THR B N 1
ATOM 1602 C CA . THR B 1 39 ? -12.328 -7.305 -2.578 1 95.38 39 THR B CA 1
ATOM 1603 C C . THR B 1 39 ? -13.82 -7.496 -2.283 1 95.38 39 THR B C 1
ATOM 1605 O O . THR B 1 39 ? -14.383 -8.555 -2.564 1 95.38 39 THR B O 1
ATOM 1608 N N . GLY B 1 40 ? -14.398 -6.48 -1.691 1 93.25 40 GLY B N 1
ATOM 1609 C CA . GLY B 1 40 ? -15.828 -6.57 -1.411 1 93.25 40 GLY B CA 1
ATOM 1610 C C . GLY B 1 40 ? -16.438 -5.25 -0.989 1 93.25 40 GLY B C 1
ATOM 1611 O O . GLY B 1 40 ? -15.773 -4.422 -0.364 1 93.25 40 GLY B O 1
ATOM 1612 N N . MET B 1 41 ? -17.703 -5.09 -1.396 1 92.12 41 MET B N 1
ATOM 1613 C CA . MET B 1 41 ? -18.453 -3.904 -0.996 1 92.12 41 MET B CA 1
ATOM 1614 C C . MET B 1 41 ? -19.828 -4.289 -0.441 1 92.12 41 MET B C 1
ATOM 1616 O O . MET B 1 41 ? -20.547 -5.078 -1.055 1 92.12 41 MET B O 1
ATOM 1620 N N . GLY B 1 42 ? -20.031 -3.805 0.836 1 91.06 42 GLY B N 1
ATOM 1621 C CA . GLY B 1 42 ? -21.375 -3.9 1.4 1 91.06 42 GLY B CA 1
ATOM 1622 C C . GLY B 1 42 ? -22.109 -2.578 1.4 1 91.06 42 GLY B C 1
ATOM 1623 O O . GLY B 1 42 ? -21.828 -1.702 0.579 1 91.06 42 GLY B O 1
ATOM 1624 N N . ASN B 1 43 ? -23.125 -2.543 2.24 1 90.5 43 ASN B N 1
ATOM 1625 C CA . ASN B 1 43 ? -23.922 -1.324 2.307 1 90.5 43 ASN B CA 1
ATOM 1626 C C . ASN B 1 43 ? -23.141 -0.174 2.932 1 90.5 43 ASN B C 1
ATOM 1628 O O . ASN B 1 43 ? -23.156 0.949 2.426 1 90.5 43 ASN B O 1
ATOM 1632 N N . ARG B 1 44 ? -22.422 -0.434 3.945 1 92.88 44 ARG B N 1
ATOM 1633 C CA . ARG B 1 44 ? -21.688 0.618 4.645 1 92.88 44 ARG B CA 1
ATOM 1634 C C . ARG B 1 44 ? -20.188 0.366 4.594 1 92.88 44 ARG B C 1
ATOM 1636 O O . ARG B 1 44 ? -19.391 1.307 4.469 1 92.88 44 ARG B O 1
ATOM 1643 N N . MET B 1 45 ? -19.922 -0.919 4.656 1 95.19 45 MET B N 1
ATOM 1644 C CA . MET B 1 45 ? -18.5 -1.27 4.738 1 95.19 45 MET B CA 1
ATOM 1645 C C . MET B 1 45 ? -18.062 -2.039 3.5 1 95.19 45 MET B C 1
ATOM 1647 O O . MET B 1 45 ? -18.859 -2.758 2.895 1 95.19 45 MET B O 1
ATOM 1651 N N . GLY B 1 46 ? -16.828 -1.826 3.084 1 95.94 46 GLY B N 1
ATOM 1652 C CA . GLY B 1 46 ? -16.156 -2.594 2.053 1 95.94 46 GLY B CA 1
ATOM 1653 C C . GLY B 1 46 ? -14.742 -2.992 2.439 1 95.94 46 GLY B C 1
ATOM 1654 O O . GLY B 1 46 ? -14.32 -2.789 3.58 1 95.94 46 GLY B O 1
ATOM 1655 N N . SER B 1 47 ? -14.133 -3.666 1.558 1 95.62 47 SER B N 1
ATOM 1656 C CA . SER B 1 47 ? -12.75 -4.102 1.768 1 95.62 47 SER B CA 1
ATOM 1657 C C . SER B 1 47 ? -11.969 -4.098 0.46 1 95.62 47 SER B C 1
ATOM 1659 O O . SER B 1 47 ? -12.555 -4.145 -0.623 1 95.62 47 SER B O 1
ATOM 1661 N N . GLY B 1 48 ? -10.703 -3.934 0.61 1 96.19 48 GLY B N 1
ATOM 1662 C CA . GLY B 1 48 ? -9.781 -4.004 -0.511 1 96.19 48 GLY B CA 1
ATOM 1663 C C . GLY B 1 48 ? -8.359 -4.34 -0.094 1 96.19 48 GLY B C 1
ATOM 1664 O O . GLY B 1 48 ? -8.094 -4.574 1.086 1 96.19 48 GLY B O 1
ATOM 1665 N N . MET B 1 49 ? -7.566 -4.508 -1.06 1 96.56 49 MET B N 1
ATOM 1666 C CA . MET B 1 49 ? -6.137 -4.707 -0.852 1 96.56 49 MET B CA 1
ATOM 1667 C C . MET B 1 49 ? -5.32 -3.883 -1.843 1 96.56 49 MET B C 1
ATOM 1669 O O . MET B 1 49 ? -5.812 -3.537 -2.918 1 96.56 49 MET B O 1
ATOM 1673 N N . VAL B 1 50 ? -4.148 -3.527 -1.436 1 97.56 50 VAL B N 1
ATOM 1674 C CA . VAL B 1 50 ? -3.275 -2.707 -2.27 1 97.56 50 VAL B CA 1
ATOM 1675 C C . VAL B 1 50 ? -1.872 -3.309 -2.299 1 97.56 50 VAL B C 1
ATOM 1677 O O . VAL B 1 50 ? -1.342 -3.713 -1.262 1 97.56 50 VAL B O 1
ATOM 1680 N N . ASN B 1 51 ? -1.32 -3.389 -3.498 1 98.19 51 ASN B N 1
ATOM 1681 C CA . ASN B 1 51 ? 0.002 -3.98 -3.674 1 98.19 51 ASN B CA 1
ATOM 1682 C C . ASN B 1 51 ? 1.105 -3.039 -3.199 1 98.19 51 ASN B C 1
ATOM 1684 O O . ASN B 1 51 ? 1.146 -1.873 -3.596 1 98.19 51 ASN B O 1
ATOM 1688 N N . VAL B 1 52 ? 2.045 -3.613 -2.373 1 98.25 52 VAL B N 1
ATOM 1689 C CA . VAL B 1 52 ? 3.055 -2.738 -1.789 1 98.25 52 VAL B CA 1
ATOM 1690 C C . VAL B 1 52 ? 4.449 -3.283 -2.092 1 98.25 52 VAL B C 1
ATOM 1692 O O . VAL B 1 52 ? 5.449 -2.762 -1.59 1 98.25 52 VAL B O 1
ATOM 1695 N N . GLY B 1 53 ? 4.512 -4.324 -2.889 1 97.56 53 GLY B N 1
ATOM 1696 C CA . GLY B 1 53 ? 5.809 -4.875 -3.246 1 97.56 53 GLY B CA 1
ATOM 1697 C C . GLY B 1 53 ? 5.715 -6.062 -4.188 1 97.56 53 GLY B C 1
ATOM 1698 O O . GLY B 1 53 ? 4.645 -6.652 -4.348 1 97.56 53 GLY B O 1
ATOM 1699 N N . GLY B 1 54 ? 6.781 -6.324 -4.789 1 96.5 54 GLY B N 1
ATOM 1700 C CA . GLY B 1 54 ? 6.93 -7.449 -5.695 1 96.5 54 GLY B CA 1
ATOM 1701 C C . GLY B 1 54 ? 8.375 -7.805 -5.973 1 96.5 54 GLY B C 1
ATOM 1702 O O . GLY B 1 54 ? 9.195 -6.93 -6.258 1 96.5 54 GLY B O 1
ATOM 1703 N N . LEU B 1 55 ? 8.664 -9.047 -5.863 1 95.19 55 LEU B N 1
ATOM 1704 C CA . LEU B 1 55 ? 10.023 -9.484 -6.145 1 95.19 55 LEU B CA 1
ATOM 1705 C C . LEU B 1 55 ? 10.047 -10.922 -6.637 1 95.19 55 LEU B C 1
ATOM 1707 O O . LEU B 1 55 ? 9.125 -11.695 -6.359 1 95.19 55 LEU B O 1
ATOM 1711 N N . SER B 1 56 ? 11.109 -11.25 -7.258 1 93.81 56 SER B N 1
ATOM 1712 C CA . SER B 1 56 ? 11.344 -12.625 -7.668 1 93.81 56 SER B CA 1
ATOM 1713 C C . SER B 1 56 ? 11.875 -13.469 -6.512 1 93.81 56 SER B C 1
ATOM 1715 O O . SER B 1 56 ? 12.789 -13.047 -5.797 1 93.81 56 SER B O 1
ATOM 1717 N N . VAL B 1 57 ? 11.258 -14.703 -6.363 1 90.75 57 VAL B N 1
ATOM 1718 C CA . VAL B 1 57 ? 11.711 -15.539 -5.258 1 90.75 57 VAL B CA 1
ATOM 1719 C C . VAL B 1 57 ? 12.188 -16.891 -5.793 1 90.75 57 VAL B C 1
ATOM 1721 O O . VAL B 1 57 ? 12.352 -17.844 -5.027 1 90.75 57 VAL B O 1
ATOM 1724 N N . GLY B 1 58 ? 12.359 -17 -7.012 1 87.19 58 GLY B N 1
ATOM 1725 C CA . GLY B 1 58 ? 12.812 -18.219 -7.668 1 87.19 58 GLY B CA 1
ATOM 1726 C C . GLY B 1 58 ? 12.453 -18.266 -9.141 1 87.19 58 GLY B C 1
ATOM 1727 O O . GLY B 1 58 ? 11.82 -17.359 -9.664 1 87.19 58 GLY B O 1
ATOM 1728 N N . LYS B 1 59 ? 12.8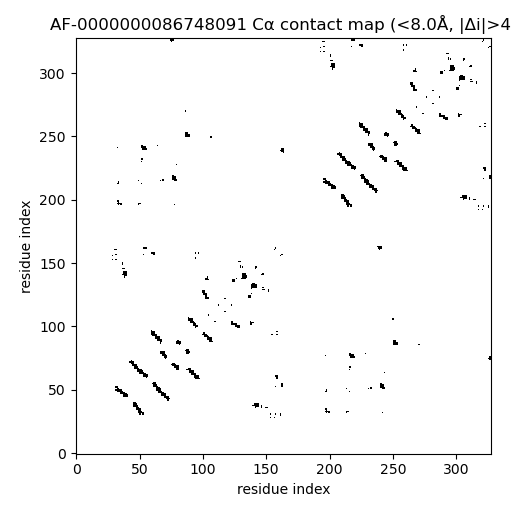52 -19.375 -9.688 1 88.81 59 LYS B N 1
ATOM 1729 C CA . LYS B 1 59 ? 12.531 -19.578 -11.094 1 88.81 59 LYS B CA 1
ATOM 1730 C C . LYS B 1 59 ? 11.023 -19.609 -11.312 1 88.81 59 LYS B C 1
ATOM 1732 O O . LYS B 1 59 ? 10.32 -20.406 -10.695 1 88.81 59 LYS B O 1
ATOM 1737 N N . ASP B 1 60 ? 10.461 -18.766 -12.031 1 91.06 60 ASP B N 1
ATOM 1738 C CA . ASP B 1 60 ? 9.062 -18.656 -12.438 1 91.06 60 ASP B CA 1
ATOM 1739 C C . ASP B 1 60 ? 8.172 -18.297 -11.25 1 91.06 60 ASP B C 1
ATOM 1741 O O . ASP B 1 60 ? 6.984 -18.625 -11.227 1 91.06 60 ASP B O 1
ATOM 1745 N N . ARG B 1 61 ? 8.836 -17.797 -10.195 1 92.62 61 ARG B N 1
ATOM 1746 C CA . ARG B 1 61 ? 8.039 -17.453 -9.023 1 92.62 61 ARG B CA 1
ATOM 1747 C C . ARG B 1 61 ? 8.219 -15.984 -8.641 1 92.62 61 ARG B C 1
ATOM 1749 O O . ARG B 1 61 ? 9.352 -15.5 -8.562 1 92.62 61 ARG B O 1
ATOM 1756 N N . VAL B 1 62 ? 7.16 -15.383 -8.461 1 93.81 62 VAL B N 1
ATOM 1757 C CA . VAL B 1 62 ? 7.117 -13.984 -8.039 1 93.81 62 VAL B CA 1
ATOM 1758 C C . VAL B 1 62 ? 6.301 -13.859 -6.754 1 93.81 62 VAL B C 1
ATOM 1760 O O . VAL B 1 62 ? 5.254 -14.5 -6.609 1 93.81 62 VAL B O 1
ATOM 1763 N N . LYS B 1 63 ? 6.785 -13.133 -5.812 1 93.62 63 LYS B N 1
ATOM 1764 C CA . LYS B 1 63 ? 6.059 -12.844 -4.578 1 93.62 63 LYS B CA 1
ATOM 1765 C C . LYS B 1 63 ? 5.578 -11.398 -4.547 1 93.62 63 LYS B C 1
ATOM 1767 O O . LYS B 1 63 ? 6.336 -10.477 -4.859 1 93.62 63 LYS B O 1
ATOM 1772 N N . LEU B 1 64 ? 4.328 -11.25 -4.238 1 95.94 64 LEU B N 1
ATOM 1773 C CA . LEU B 1 64 ? 3.703 -9.945 -4.055 1 95.94 64 LEU B CA 1
ATOM 1774 C C . LEU B 1 64 ? 3.32 -9.727 -2.598 1 95.94 64 LEU B C 1
ATOM 1776 O O . LEU B 1 64 ? 3.064 -10.688 -1.866 1 95.94 64 LEU B O 1
ATOM 1780 N N . TYR B 1 65 ? 3.312 -8.484 -2.189 1 95.25 65 TYR B N 1
ATOM 1781 C CA . TYR B 1 65 ? 2.885 -8.078 -0.855 1 95.25 65 TYR B CA 1
ATOM 1782 C C . TYR B 1 65 ? 1.694 -7.133 -0.926 1 95.25 65 TYR B C 1
ATOM 1784 O O . TYR B 1 65 ? 1.729 -6.133 -1.647 1 95.25 65 TYR B O 1
ATOM 1792 N N . PHE B 1 66 ? 0.671 -7.449 -0.171 1 97.38 66 PHE B N 1
ATOM 1793 C CA . PHE B 1 66 ? -0.523 -6.613 -0.131 1 97.38 66 PHE B CA 1
ATOM 1794 C C . PHE B 1 66 ? -0.83 -6.176 1.296 1 97.38 66 PHE B C 1
ATOM 1796 O O . PHE B 1 66 ? -0.529 -6.895 2.25 1 97.38 66 PHE B O 1
ATOM 1803 N N . ILE B 1 67 ? -1.409 -5.012 1.338 1 97.56 67 ILE B N 1
ATOM 1804 C CA . ILE B 1 67 ? -2.051 -4.566 2.57 1 97.56 67 ILE B CA 1
ATOM 1805 C C . ILE B 1 67 ? -3.568 -4.609 2.406 1 97.56 67 ILE B C 1
ATOM 1807 O O . ILE B 1 67 ? -4.121 -3.949 1.524 1 97.56 67 ILE B O 1
ATOM 1811 N N . ASP B 1 68 ? -4.18 -5.406 3.221 1 96 68 ASP B N 1
ATOM 1812 C CA . ASP B 1 68 ? -5.637 -5.398 3.268 1 96 68 ASP B CA 1
ATOM 1813 C C . ASP B 1 68 ? -6.156 -4.207 4.07 1 96 68 ASP B C 1
ATOM 1815 O O . ASP B 1 68 ? -5.523 -3.785 5.043 1 96 68 ASP B O 1
ATOM 1819 N N . TYR B 1 69 ? -7.293 -3.697 3.631 1 96.56 69 TYR B N 1
ATOM 1820 C CA . TYR B 1 69 ? -7.906 -2.592 4.359 1 96.56 69 TYR B CA 1
ATOM 1821 C C . TYR B 1 69 ? -9.43 -2.688 4.316 1 96.56 69 TYR B C 1
ATOM 1823 O O . TYR B 1 69 ? -9.984 -3.404 3.482 1 96.56 69 TYR B O 1
ATOM 1831 N N . THR B 1 70 ? -10.086 -2.027 5.246 1 97.06 70 THR B N 1
ATOM 1832 C CA . THR B 1 70 ? -11.531 -1.831 5.234 1 97.06 70 THR B CA 1
ATOM 1833 C C . THR B 1 70 ? -11.875 -0.423 4.762 1 97.06 70 THR B C 1
ATOM 1835 O O . THR B 1 70 ? -11.078 0.503 4.902 1 97.06 70 THR B O 1
ATOM 1838 N N . ILE B 1 71 ? -13.031 -0.335 4.188 1 95.44 71 ILE B N 1
ATOM 1839 C CA . ILE B 1 71 ? -13.531 0.942 3.689 1 95.44 71 ILE B CA 1
ATOM 1840 C C . ILE B 1 71 ? -14.828 1.3 4.406 1 95.44 71 ILE B C 1
ATOM 1842 O O . ILE B 1 71 ? -15.75 0.484 4.477 1 95.44 71 ILE B O 1
ATOM 1846 N N . ASP B 1 72 ? -14.859 2.422 5.02 1 96.12 72 ASP B N 1
ATOM 1847 C CA . ASP B 1 72 ? -16.141 3.033 5.359 1 96.12 72 ASP B CA 1
ATOM 1848 C C . ASP B 1 72 ? -16.688 3.85 4.191 1 96.12 72 ASP B C 1
ATOM 1850 O O . ASP B 1 72 ? -16.203 4.949 3.914 1 96.12 72 ASP B O 1
ATOM 1854 N N . ILE B 1 73 ? -17.734 3.33 3.596 1 91.88 73 ILE B N 1
ATOM 1855 C CA . ILE B 1 73 ? -18.234 3.867 2.33 1 91.88 73 ILE B CA 1
ATOM 1856 C C . ILE B 1 73 ? -18.781 5.273 2.545 1 91.88 73 ILE B C 1
ATOM 1858 O O . ILE B 1 73 ? -18.688 6.129 1.661 1 91.88 73 ILE B O 1
ATOM 1862 N N . LEU B 1 74 ? -19.281 5.57 3.65 1 92.38 74 LEU B N 1
ATOM 1863 C CA . LEU B 1 74 ? -19.875 6.875 3.93 1 92.38 74 LEU B CA 1
ATOM 1864 C C . LEU B 1 74 ? -18.797 7.934 4.113 1 92.38 74 LEU B C 1
ATOM 1866 O O . LEU B 1 74 ? -18.938 9.062 3.627 1 92.38 74 LEU B O 1
ATOM 1870 N N . THR B 1 75 ? -17.766 7.598 4.816 1 93.88 75 THR B N 1
ATOM 1871 C CA . THR B 1 75 ? -16.734 8.586 5.148 1 93.88 75 THR B CA 1
ATOM 1872 C C . THR B 1 75 ? -15.555 8.484 4.188 1 93.88 75 THR B C 1
ATOM 1874 O O . THR B 1 75 ? -14.703 9.375 4.145 1 93.88 75 THR B O 1
ATOM 1877 N N . ASN B 1 76 ? -15.477 7.426 3.432 1 94.06 76 ASN B N 1
ATOM 1878 C CA . ASN B 1 76 ? -14.383 7.102 2.529 1 94.06 76 ASN B CA 1
ATOM 1879 C C . ASN B 1 76 ? -13.086 6.844 3.293 1 94.06 76 ASN B C 1
ATOM 1881 O O . ASN B 1 76 ? -11.992 6.957 2.732 1 94.06 76 ASN B O 1
ATOM 1885 N N . GLU B 1 77 ? -13.258 6.527 4.578 1 95.75 77 GLU B N 1
ATOM 1886 C CA . GLU B 1 77 ? -12.102 6.113 5.363 1 95.75 77 GLU B CA 1
ATOM 1887 C C . GLU B 1 77 ? -11.656 4.703 4.992 1 95.75 77 GLU B C 1
ATOM 1889 O O . GLU B 1 77 ? -12.484 3.801 4.848 1 95.75 77 GLU B O 1
ATOM 1894 N N . LYS B 1 78 ? -10.398 4.582 4.797 1 96.81 78 LYS B N 1
ATOM 1895 C CA . LYS B 1 78 ? -9.789 3.281 4.535 1 96.81 78 LYS B CA 1
ATOM 1896 C C . LYS B 1 78 ? -8.742 2.941 5.594 1 96.81 78 LYS B C 1
ATOM 1898 O O . LYS B 1 78 ? -7.758 3.662 5.746 1 96.81 78 LYS B O 1
ATOM 1903 N N . LYS B 1 79 ? -8.984 1.879 6.254 1 96.5 79 LYS B N 1
ATOM 1904 C CA . LYS B 1 79 ? -8.172 1.498 7.402 1 96.5 79 LYS B CA 1
ATOM 1905 C C . LYS B 1 79 ? -7.473 0.163 7.16 1 96.5 79 LYS B C 1
ATOM 1907 O O . LYS B 1 79 ? -8.125 -0.871 7.02 1 96.5 79 LYS B O 1
ATOM 1912 N N . PRO B 1 80 ? -6.113 0.217 7.152 1 96.81 80 PRO B N 1
ATOM 1913 C CA . PRO B 1 80 ? -5.43 -1.078 7.09 1 96.81 80 PRO B CA 1
ATOM 1914 C C . PRO B 1 80 ? -5.801 -1.999 8.25 1 96.81 80 PRO B C 1
ATOM 1916 O O . PRO B 1 80 ? -6.219 -1.525 9.305 1 96.81 80 PRO B O 1
ATOM 1919 N N . ILE B 1 81 ? -5.668 -3.254 8.047 1 94.75 81 ILE B N 1
ATOM 1920 C CA . ILE B 1 81 ? -5.871 -4.223 9.117 1 94.75 81 ILE B CA 1
ATOM 1921 C C . ILE B 1 81 ? -4.633 -4.277 10.008 1 94.75 81 ILE B C 1
ATOM 1923 O O . ILE B 1 81 ? -3.514 -4.441 9.516 1 94.75 81 ILE B O 1
ATOM 1927 N N . PHE B 1 82 ? -4.879 -4.211 11.297 1 89.25 82 PHE B N 1
ATOM 1928 C CA . PHE B 1 82 ? -3.783 -4.137 12.258 1 89.25 82 PHE B CA 1
ATOM 1929 C C . PHE B 1 82 ? -3.754 -5.379 13.141 1 89.25 82 PHE B C 1
ATOM 1931 O O . PHE B 1 82 ? -4.801 -5.941 13.461 1 89.25 82 PHE B O 1
ATOM 1938 N N . PHE B 1 83 ? -2.559 -5.66 13.523 1 83.69 83 PHE B N 1
ATOM 1939 C CA . PHE B 1 83 ? -2.391 -6.523 14.68 1 83.69 83 PHE B CA 1
ATOM 1940 C C . PHE B 1 83 ? -2.701 -5.77 15.969 1 83.69 83 PHE B C 1
ATOM 1942 O O . PHE B 1 83 ? -2.762 -4.539 15.977 1 83.69 83 PHE B O 1
ATOM 1949 N N . ARG B 1 84 ? -2.768 -6.574 17 1 79.19 84 ARG B N 1
ATOM 1950 C CA . ARG B 1 84 ? -3.043 -5.98 18.297 1 79.19 84 ARG B CA 1
ATOM 1951 C C . ARG B 1 84 ? -1.88 -5.109 18.766 1 79.19 84 ARG B C 1
ATOM 1953 O O . ARG B 1 84 ? -2.076 -4.141 19.5 1 79.19 84 ARG B O 1
ATOM 1960 N N . ASN B 1 85 ? -0.702 -5.391 18.281 1 77.88 85 ASN B N 1
ATOM 1961 C CA . ASN B 1 85 ? 0.474 -4.641 18.719 1 77.88 85 ASN B CA 1
ATOM 1962 C C . ASN B 1 85 ? 0.608 -3.326 17.953 1 77.88 85 ASN B C 1
ATOM 1964 O O . ASN B 1 85 ? 1.604 -2.615 18.094 1 77.88 85 ASN B O 1
ATOM 1968 N N . GLY B 1 86 ? -0.292 -3.072 17.047 1 82.19 86 GLY B N 1
ATOM 1969 C CA . GLY B 1 86 ? -0.297 -1.791 16.359 1 82.19 86 GLY B CA 1
ATOM 1970 C C . GLY B 1 86 ? 0.385 -1.838 15 1 82.19 86 GLY B C 1
ATOM 1971 O O . GLY B 1 86 ? 0.409 -0.841 14.273 1 82.19 86 GLY B O 1
ATOM 1972 N N . LEU B 1 87 ? 0.889 -3.029 14.602 1 86.62 87 LEU B N 1
ATOM 1973 C CA . LEU B 1 87 ? 1.517 -3.176 13.289 1 86.62 87 LEU B CA 1
ATOM 1974 C C . LEU B 1 87 ? 0.492 -3.59 12.242 1 86.62 87 LEU B C 1
ATOM 1976 O O . LEU B 1 87 ? -0.502 -4.246 12.562 1 86.62 87 LEU B O 1
ATOM 1980 N N . ILE B 1 88 ? 0.806 -3.168 11.086 1 90.88 88 ILE B N 1
ATOM 1981 C CA . ILE B 1 88 ? -0.095 -3.504 9.992 1 90.88 88 ILE B CA 1
ATOM 1982 C C . ILE B 1 88 ? 0.133 -4.953 9.562 1 90.88 88 ILE B C 1
ATOM 1984 O O . ILE B 1 88 ? 1.276 -5.387 9.406 1 90.88 88 ILE B O 1
ATOM 1988 N N . ASP B 1 89 ? -0.956 -5.688 9.438 1 90.31 89 ASP B N 1
ATOM 1989 C CA . ASP B 1 89 ? -0.896 -7.016 8.836 1 90.31 89 ASP B CA 1
ATOM 1990 C C . ASP B 1 89 ? -0.723 -6.93 7.324 1 90.31 89 ASP B C 1
ATOM 1992 O O . ASP B 1 89 ? -1.118 -5.941 6.703 1 90.31 89 ASP B O 1
ATOM 1996 N N . HIS B 1 90 ? -0.046 -7.914 6.789 1 93.31 90 HIS B N 1
ATOM 1997 C CA . HIS B 1 90 ? 0.11 -7.949 5.34 1 93.31 90 HIS B CA 1
ATOM 1998 C C . HIS B 1 90 ? -0.156 -9.344 4.789 1 93.31 90 HIS B C 1
ATOM 2000 O O . HIS B 1 90 ? -0.16 -10.32 5.539 1 93.31 90 HIS B O 1
ATOM 2006 N N . ARG B 1 91 ? -0.46 -9.359 3.541 1 92.56 91 ARG B N 1
ATOM 2007 C CA . ARG B 1 91 ? -0.694 -10.594 2.797 1 92.56 91 ARG B CA 1
ATOM 2008 C C . ARG B 1 91 ? 0.414 -10.836 1.777 1 92.56 91 ARG B C 1
ATOM 2010 O O . ARG B 1 91 ? 0.824 -9.914 1.067 1 92.56 91 ARG B O 1
ATOM 2017 N N . GLU B 1 92 ? 0.83 -12.039 1.781 1 92.12 92 GLU B N 1
ATOM 2018 C CA . GLU B 1 92 ? 1.79 -12.469 0.768 1 92.12 92 GLU B CA 1
ATOM 2019 C C . GLU B 1 92 ? 1.127 -13.367 -0.275 1 92.12 92 GLU B C 1
ATOM 2021 O O . GLU B 1 92 ? 0.398 -14.297 0.073 1 92.12 92 GLU B O 1
ATOM 2026 N N . ILE B 1 93 ? 1.375 -13.07 -1.491 1 93.06 93 ILE B N 1
ATOM 2027 C CA . ILE B 1 93 ? 0.89 -13.891 -2.596 1 93.06 93 ILE B CA 1
ATOM 2028 C C . ILE B 1 93 ? 2.072 -14.391 -3.42 1 93.06 93 ILE B C 1
ATOM 2030 O O . ILE B 1 93 ? 2.867 -13.602 -3.928 1 93.06 93 ILE B O 1
ATOM 2034 N N . VAL B 1 94 ? 2.127 -15.68 -3.545 1 92.44 94 VAL B N 1
ATOM 2035 C CA . VAL B 1 94 ? 3.184 -16.266 -4.367 1 92.44 94 VAL B CA 1
ATOM 2036 C C . VAL B 1 94 ? 2.6 -16.75 -5.691 1 92.44 94 VAL B C 1
ATOM 2038 O O . VAL B 1 94 ? 1.668 -17.562 -5.711 1 92.44 94 VAL B O 1
ATOM 2041 N N . LEU B 1 95 ? 3.176 -16.266 -6.719 1 94.62 95 LEU B N 1
ATOM 2042 C CA . LEU B 1 95 ? 2.771 -16.641 -8.062 1 94.62 95 LEU B CA 1
ATOM 2043 C C . LEU B 1 95 ? 3.691 -17.734 -8.625 1 94.62 95 LEU B C 1
ATOM 2045 O O . LEU B 1 95 ? 4.914 -17.641 -8.477 1 94.62 95 LEU B O 1
ATOM 2049 N N . ASN B 1 96 ? 3.148 -18.734 -9.125 1 94.81 96 ASN B N 1
ATOM 2050 C CA . ASN B 1 96 ? 3.83 -19.625 -10.055 1 94.81 96 ASN B CA 1
ATOM 2051 C C . ASN B 1 96 ? 3.52 -19.266 -11.508 1 94.81 96 ASN B C 1
ATOM 2053 O O . ASN B 1 96 ? 2.439 -19.578 -12.008 1 94.81 96 ASN B O 1
ATOM 2057 N N . CYS B 1 97 ? 4.434 -18.641 -12.141 1 94.81 97 CYS B N 1
ATOM 2058 C CA . CYS B 1 97 ? 4.207 -18.047 -13.453 1 94.81 97 CYS B CA 1
ATOM 2059 C C . CYS B 1 97 ? 4.102 -19.109 -14.531 1 94.81 97 CYS B C 1
ATOM 2061 O O . CYS B 1 97 ? 3.424 -18.906 -15.547 1 94.81 97 CYS B O 1
ATOM 2063 N N . LYS B 1 98 ? 4.719 -20.156 -14.336 1 94.56 98 LYS B N 1
ATOM 2064 C CA . LYS B 1 98 ? 4.664 -21.25 -15.297 1 94.56 98 LYS B CA 1
ATOM 2065 C C . LYS B 1 98 ? 3.305 -21.953 -15.266 1 94.56 98 LYS B C 1
ATOM 2067 O O . LYS B 1 98 ? 2.674 -22.141 -16.312 1 94.56 98 LYS B O 1
ATOM 2072 N N . ASP B 1 99 ? 2.818 -22.297 -14.078 1 93.94 99 ASP B N 1
ATOM 2073 C CA . ASP B 1 99 ? 1.585 -23.062 -13.914 1 93.94 99 ASP B CA 1
ATOM 2074 C C . ASP B 1 99 ? 0.372 -22.125 -13.852 1 93.94 99 ASP B C 1
ATOM 2076 O O . ASP B 1 99 ? -0.77 -22.594 -13.836 1 93.94 99 ASP B O 1
ATOM 2080 N N . LYS B 1 100 ? 0.625 -20.844 -13.695 1 95.62 100 LYS B N 1
ATOM 2081 C CA . LYS B 1 100 ? -0.413 -19.828 -13.57 1 95.62 100 LYS B CA 1
ATOM 2082 C C . LYS B 1 100 ? -1.309 -20.094 -12.367 1 95.62 100 LYS B C 1
ATOM 2084 O O . LYS B 1 100 ? -2.535 -20.109 -12.492 1 95.62 100 LYS B O 1
ATOM 2089 N N . THR B 1 101 ? -0.685 -20.344 -11.281 1 94.31 101 THR B N 1
ATOM 2090 C CA . THR B 1 101 ? -1.354 -20.531 -10 1 94.31 101 THR B CA 1
ATOM 2091 C C . THR B 1 101 ? -0.824 -19.531 -8.969 1 94.31 101 THR B C 1
ATOM 2093 O O . THR B 1 101 ? 0.208 -18.891 -9.195 1 94.31 101 THR B O 1
ATOM 2096 N N . TYR B 1 102 ? -1.558 -19.375 -7.973 1 94.06 102 TYR B N 1
ATOM 2097 C CA . TYR B 1 102 ? -1.137 -18.516 -6.875 1 94.06 102 TYR B CA 1
ATOM 2098 C C . TYR B 1 102 ? -1.461 -19.156 -5.527 1 94.06 102 TYR B C 1
ATOM 2100 O O . TYR B 1 102 ? -2.359 -19.984 -5.43 1 94.06 102 TYR B O 1
ATOM 2108 N N . SER B 1 103 ? -0.722 -18.75 -4.508 1 90.12 103 SER B N 1
ATOM 2109 C CA . SER B 1 103 ? -0.981 -19.031 -3.1 1 90.12 103 SER B CA 1
ATOM 2110 C C . SER B 1 103 ? -0.938 -17.75 -2.27 1 90.12 103 SER B C 1
ATOM 2112 O O . SER B 1 103 ? -0.144 -16.859 -2.549 1 90.12 103 SER B O 1
ATOM 2114 N N . SER B 1 104 ? -1.769 -17.688 -1.297 1 90.62 104 SER B N 1
ATOM 2115 C CA . SER B 1 104 ? -1.873 -16.469 -0.501 1 90.62 104 SER B CA 1
ATOM 2116 C C . SER B 1 104 ? -1.946 -16.797 0.988 1 90.62 104 SER B C 1
ATOM 2118 O O . SER B 1 104 ? -2.615 -17.75 1.394 1 90.62 104 SER B O 1
ATOM 2120 N N . TYR B 1 105 ? -1.239 -15.914 1.753 1 83.81 105 TYR B N 1
ATOM 2121 C CA . TYR B 1 105 ? -1.257 -16.047 3.205 1 83.81 105 TYR B CA 1
ATOM 2122 C C . TYR B 1 105 ? -1.079 -14.695 3.881 1 83.81 105 TYR B C 1
ATOM 2124 O O . TYR B 1 105 ? -0.311 -13.852 3.406 1 83.81 105 TYR B O 1
ATOM 2132 N N . THR B 1 106 ? -1.768 -14.562 4.992 1 82.94 106 THR B N 1
ATOM 2133 C CA . THR B 1 106 ? -1.504 -13.383 5.805 1 82.94 106 THR B CA 1
ATOM 2134 C C . THR B 1 106 ? -0.327 -13.625 6.746 1 82.94 106 THR B C 1
ATOM 2136 O O . THR B 1 106 ? 0.018 -14.773 7.035 1 82.94 106 THR B O 1
ATOM 2139 N N . ALA B 1 107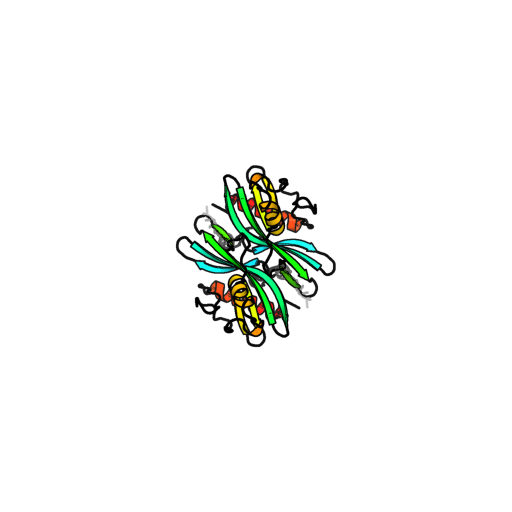 ? 0.289 -12.531 7.172 1 75.94 107 ALA B N 1
ATOM 2140 C CA . ALA B 1 107 ? 1.369 -12.664 8.148 1 75.94 107 ALA B CA 1
ATOM 2141 C C . ALA B 1 107 ? 0.865 -13.297 9.438 1 75.94 107 ALA B C 1
ATOM 2143 O O . ALA B 1 107 ? 1.586 -14.062 10.086 1 75.94 107 ALA B O 1
ATOM 2144 N N . LYS B 1 108 ? -0.298 -12.984 9.75 1 69.81 108 LYS B N 1
ATOM 2145 C CA . LYS B 1 108 ? -0.913 -13.602 10.914 1 69.81 108 LYS B CA 1
ATOM 2146 C C . LYS B 1 108 ? -0.967 -15.125 10.766 1 69.81 108 LYS B C 1
ATOM 2148 O O . LYS B 1 108 ? -0.606 -15.859 11.688 1 69.81 108 LYS B O 1
ATOM 2153 N N . GLU B 1 109 ? -1.36 -15.539 9.633 1 67.38 109 GLU B N 1
ATOM 2154 C CA . GLU B 1 109 ? -1.427 -16.969 9.344 1 67.38 109 GLU B CA 1
ATOM 2155 C C . GLU B 1 109 ? -0.035 -17.594 9.336 1 67.38 109 GLU B C 1
ATOM 2157 O O . GLU B 1 109 ? 0.149 -18.719 9.812 1 67.38 109 GLU B O 1
ATOM 2162 N N . LEU B 1 110 ? 0.918 -16.797 8.836 1 65.88 110 LEU B N 1
ATOM 2163 C CA . LEU B 1 110 ? 2.285 -17.297 8.75 1 65.88 110 LEU B CA 1
ATOM 2164 C C . LEU B 1 110 ? 2.904 -17.438 10.141 1 65.88 110 LEU B C 1
ATOM 2166 O O . LEU B 1 110 ? 3.652 -18.391 10.398 1 65.88 110 LEU B O 1
ATOM 2170 N N . HIS B 1 111 ? 2.686 -16.391 10.875 1 64.5 111 HIS B N 1
ATOM 2171 C CA . HIS B 1 111 ? 3.176 -16.453 12.242 1 64.5 111 HIS B CA 1
ATOM 2172 C C . HIS B 1 111 ? 2.588 -17.656 12.977 1 64.5 111 HIS B C 1
ATOM 2174 O O . HIS B 1 111 ? 3.291 -18.328 13.734 1 64.5 111 HIS B O 1
ATOM 2180 N N . GLU B 1 112 ? 1.361 -17.797 12.695 1 57.69 112 GLU B N 1
ATOM 2181 C CA . GLU B 1 112 ? 0.73 -18.953 13.312 1 57.69 112 GLU B CA 1
ATOM 2182 C C . GLU B 1 112 ? 1.269 -20.266 12.727 1 57.69 112 GLU B C 1
ATOM 2184 O O . GLU B 1 112 ? 1.394 -21.266 13.438 1 57.69 112 GLU B O 1
ATOM 2189 N N . LEU B 1 113 ? 1.703 -20.062 11.383 1 51 113 LEU B N 1
ATOM 2190 C CA . LEU B 1 113 ? 2.285 -21.203 10.688 1 51 113 LEU B CA 1
ATOM 2191 C C . LEU B 1 113 ? 3.746 -21.391 11.086 1 51 113 LEU B C 1
ATOM 2193 O O . LEU B 1 113 ? 4.246 -22.531 11.117 1 51 113 LEU B O 1
ATOM 2197 N N . ALA B 1 114 ? 4.598 -20.25 10.969 1 51.38 114 ALA B N 1
ATOM 2198 C CA . ALA B 1 114 ? 6.008 -20.344 11.344 1 51.38 114 ALA B CA 1
ATOM 2199 C C . ALA B 1 114 ? 6.184 -21.172 12.617 1 51.38 114 ALA B C 1
ATOM 2201 O O . ALA B 1 114 ? 7.223 -21.797 12.812 1 51.38 114 ALA B O 1
ATOM 2202 N N . ASN B 1 115 ? 5.324 -20.938 13.578 1 46.19 115 ASN B N 1
ATOM 2203 C CA . ASN B 1 115 ? 5.48 -21.953 14.617 1 46.19 115 ASN B CA 1
ATOM 2204 C C . ASN B 1 115 ? 5.383 -23.359 14.039 1 46.19 115 ASN B C 1
ATOM 2206 O O . ASN B 1 115 ? 5.602 -24.344 14.742 1 46.19 115 ASN B O 1
ATOM 2210 N N . ALA B 1 116 ? 4.879 -23.391 12.859 1 39.66 116 ALA B N 1
ATOM 2211 C CA . ALA B 1 116 ? 4.984 -24.625 12.102 1 39.66 116 ALA B CA 1
ATOM 2212 C C . ALA B 1 116 ? 6.117 -24.562 11.078 1 39.66 116 ALA B C 1
ATOM 2214 O O . ALA B 1 116 ? 6.449 -23.469 10.586 1 39.66 116 ALA B O 1
ATOM 2215 N N . PRO B 1 117 ? 7.18 -25.375 11.117 1 37.44 117 PRO B N 1
ATOM 2216 C CA . PRO B 1 117 ? 8.25 -25.406 10.125 1 37.44 117 PRO B CA 1
ATOM 2217 C C . PRO B 1 117 ? 7.742 -25.156 8.703 1 37.44 117 PRO B C 1
ATOM 2219 O O . PRO B 1 117 ? 7.363 -26.094 8 1 37.44 117 PRO B O 1
ATOM 2222 N N . LEU B 1 118 ? 6.879 -24.375 8.43 1 39.12 118 LEU B N 1
ATOM 2223 C CA . LEU B 1 118 ? 6.312 -24.344 7.082 1 39.12 118 LEU B CA 1
ATOM 2224 C C . LEU B 1 118 ? 7.379 -23.969 6.055 1 39.12 118 LEU B C 1
ATOM 2226 O O . LEU B 1 118 ? 8.062 -22.953 6.203 1 39.12 118 LEU B O 1
ATOM 2230 N N . SER B 1 119 ? 8.109 -24.938 5.52 1 36.72 119 SER B N 1
ATOM 2231 C CA . SER B 1 119 ? 8.805 -24.766 4.25 1 36.72 119 SER B CA 1
ATOM 2232 C C . SER B 1 119 ? 7.98 -23.922 3.283 1 36.72 119 SER B C 1
ATOM 2234 O O . SER B 1 119 ? 6.754 -24.016 3.258 1 36.72 119 SER B O 1
ATOM 2236 N N . TYR B 1 120 ? 8.398 -22.844 2.896 1 40.34 120 TYR B N 1
ATOM 2237 C CA . TYR B 1 120 ? 7.812 -21.953 1.893 1 40.34 120 TYR B CA 1
ATOM 2238 C C . TYR B 1 120 ? 6.883 -22.719 0.964 1 40.34 120 TYR B C 1
ATOM 2240 O O . TYR B 1 120 ? 5.875 -22.188 0.5 1 40.34 120 TYR B O 1
ATOM 2248 N N . HIS B 1 121 ? 7.242 -23.969 0.745 1 40.47 121 HIS B N 1
ATOM 2249 C CA . HIS B 1 121 ? 6.508 -24.844 -0.163 1 40.47 121 HIS B CA 1
ATOM 2250 C C . HIS B 1 121 ? 5.129 -25.188 0.393 1 40.47 121 HIS B C 1
ATOM 2252 O O . HIS B 1 121 ? 4.285 -25.734 -0.32 1 40.47 121 HIS B O 1
ATOM 2258 N N . GLU B 1 122 ? 5.125 -25.266 1.638 1 45.69 122 GLU B N 1
ATOM 2259 C CA . GLU B 1 122 ? 3.9 -25.797 2.234 1 45.69 122 GLU B CA 1
ATOM 2260 C C . GLU B 1 122 ? 2.791 -24.734 2.227 1 45.69 122 GLU B C 1
ATOM 2262 O O . GLU B 1 122 ? 1.758 -24.922 2.875 1 45.69 122 GLU B O 1
ATOM 2267 N N . LEU B 1 123 ? 3.203 -23.562 1.767 1 49.56 123 LEU B N 1
ATOM 2268 C CA . LEU B 1 123 ? 2.193 -22.516 1.673 1 49.56 123 LEU B CA 1
ATOM 2269 C C . LEU B 1 123 ? 0.976 -23 0.895 1 49.56 123 LEU B C 1
ATOM 2271 O O . LEU B 1 123 ? 1.081 -23.906 0.076 1 49.56 123 LEU B O 1
ATOM 2275 N N . GLY B 1 124 ? -0.208 -22.562 1.242 1 56.19 124 GLY B N 1
ATOM 2276 C CA . GLY B 1 124 ? -1.598 -22.875 0.944 1 56.19 124 GLY B CA 1
ATOM 2277 C C . GLY B 1 124 ? -1.781 -23.578 -0.392 1 56.19 124 GLY B C 1
ATOM 2278 O O . GLY B 1 124 ? -0.84 -23.672 -1.182 1 56.19 124 GLY B O 1
ATOM 2279 N N . HIS B 1 125 ? -2.781 -24.266 -0.503 1 70.94 125 HIS B N 1
ATOM 2280 C CA . HIS B 1 125 ? -3.242 -24.859 -1.751 1 70.94 125 HIS B CA 1
ATOM 2281 C C . HIS B 1 125 ? -3.221 -23.844 -2.889 1 70.94 125 HIS B C 1
ATOM 2283 O O . HIS B 1 125 ? -3.727 -22.734 -2.742 1 70.94 125 HIS B O 1
ATOM 2289 N N . PRO B 1 126 ? -2.301 -24.172 -3.91 1 87.5 126 PRO B N 1
ATOM 2290 C CA . PRO B 1 126 ? -2.332 -23.266 -5.055 1 87.5 126 PRO B CA 1
ATOM 2291 C C . PRO B 1 126 ? -3.709 -23.188 -5.711 1 87.5 126 PRO B C 1
ATOM 2293 O O . PRO B 1 126 ? -4.418 -24.188 -5.785 1 87.5 126 PRO B O 1
ATOM 2296 N N . HIS B 1 127 ? -4.078 -22 -6.062 1 93.12 127 HIS B N 1
ATOM 2297 C CA . HIS B 1 127 ? -5.301 -21.75 -6.812 1 93.12 127 HIS B CA 1
ATOM 2298 C C . HIS B 1 127 ? -4.988 -21.281 -8.227 1 93.12 127 HIS B C 1
ATOM 2300 O O . HIS B 1 127 ? -3.977 -20.625 -8.461 1 93.12 127 HIS B O 1
ATOM 2306 N N . LYS B 1 128 ? -5.863 -21.625 -9.117 1 93.88 128 LYS B N 1
ATOM 2307 C CA . LYS B 1 128 ? -5.664 -21.219 -10.508 1 93.88 128 LYS B CA 1
ATOM 2308 C C . LYS B 1 128 ? -5.98 -19.734 -10.703 1 93.88 128 LYS B C 1
ATOM 2310 O O . LYS B 1 128 ? -6.848 -19.188 -10.023 1 93.88 128 LYS B O 1
ATOM 2315 N N . TRP B 1 129 ? -5.297 -19.109 -11.695 1 93.75 129 TRP B N 1
ATOM 2316 C CA . TRP B 1 129 ? -5.68 -17.766 -12.125 1 93.75 129 TRP B CA 1
ATOM 2317 C C . TRP B 1 129 ? -7.156 -17.719 -12.5 1 93.75 129 TRP B C 1
ATOM 2319 O O . TRP B 1 129 ? -7.676 -18.625 -13.141 1 93.75 129 TRP B O 1
ATOM 2329 N N . GLY B 1 130 ? -7.797 -16.703 -12.047 1 94.06 130 GLY B N 1
ATOM 2330 C CA . GLY B 1 130 ? -9.219 -16.578 -12.336 1 94.06 130 GLY B CA 1
ATOM 2331 C C . GLY B 1 130 ? -10.102 -17.062 -11.203 1 94.06 130 GLY B C 1
ATOM 2332 O O . GLY B 1 130 ? -11.289 -16.734 -11.156 1 94.06 130 GLY B O 1
ATOM 2333 N N . ASP B 1 131 ? -9.531 -17.906 -10.383 1 94.31 131 ASP B N 1
ATOM 2334 C CA . ASP B 1 131 ? -10.266 -18.406 -9.227 1 94.31 131 ASP B CA 1
ATOM 2335 C C . ASP B 1 131 ? -9.961 -17.547 -7.988 1 94.31 131 ASP B C 1
ATOM 2337 O O . ASP B 1 131 ? -9.055 -17.875 -7.219 1 94.31 131 ASP B O 1
ATOM 2341 N N . TYR B 1 132 ? -10.727 -16.5 -7.82 1 94.62 132 TYR B N 1
ATOM 2342 C CA . TYR B 1 132 ? -10.461 -15.539 -6.754 1 94.62 132 TYR B CA 1
ATOM 2343 C C . TYR B 1 132 ? -11.633 -15.469 -5.781 1 94.62 132 TYR B C 1
ATOM 2345 O O . TYR B 1 132 ? -11.742 -14.523 -5 1 94.62 132 TYR B O 1
ATOM 2353 N N . ASP B 1 133 ? -12.531 -16.375 -5.809 1 85.81 133 ASP B N 1
ATOM 2354 C CA . ASP B 1 133 ? -13.789 -16.328 -5.07 1 85.81 133 ASP B CA 1
ATOM 2355 C C . ASP B 1 133 ? -13.547 -16.344 -3.562 1 85.81 133 ASP B C 1
ATOM 2357 O O . ASP B 1 133 ? -12.422 -16.562 -3.115 1 85.81 133 ASP B O 1
ATOM 2361 N N . PHE B 1 134 ? -14.648 -16 -2.926 1 82.44 134 PHE B N 1
ATOM 2362 C CA . PHE B 1 134 ? -14.594 -15.992 -1.47 1 82.44 134 PHE B CA 1
ATOM 2363 C C . PHE B 1 134 ? -14.672 -17.406 -0.916 1 82.44 134 PHE B C 1
ATOM 2365 O O . PHE B 1 134 ? -15.742 -18.016 -0.884 1 82.44 134 PHE B O 1
ATOM 2372 N N . LYS B 1 135 ? -13.516 -17.938 -0.596 1 79.56 135 LYS B N 1
ATOM 2373 C CA . LYS B 1 135 ? -13.414 -19.219 0.078 1 79.56 135 LYS B CA 1
ATOM 2374 C C . LYS B 1 135 ? -12.383 -19.188 1.199 1 79.56 135 LYS B C 1
ATOM 2376 O O . LYS B 1 135 ? -11.383 -18.469 1.102 1 79.56 135 LYS B O 1
ATOM 2381 N N . ASP B 1 136 ? -12.711 -19.688 2.287 1 72.94 136 ASP B N 1
ATOM 2382 C CA . ASP B 1 136 ? -11.805 -19.688 3.432 1 72.94 136 ASP B CA 1
ATOM 2383 C C . ASP B 1 136 ? -10.695 -20.719 3.268 1 72.94 136 ASP B C 1
ATOM 2385 O O . ASP B 1 136 ? -10.562 -21.625 4.098 1 72.94 136 ASP B O 1
ATOM 2389 N N . ASP B 1 137 ? -9.977 -20.781 2.18 1 74.25 137 ASP B N 1
ATOM 2390 C CA . ASP B 1 137 ? -8.93 -21.766 1.931 1 74.25 137 ASP B CA 1
ATOM 2391 C C . ASP B 1 137 ? -7.723 -21.125 1.243 1 74.25 137 ASP B C 1
ATOM 2393 O O . ASP B 1 137 ? -6.969 -21.812 0.546 1 74.25 137 ASP B O 1
ATOM 2397 N N . GLY B 1 138 ? -7.656 -19.703 1.356 1 78.88 138 GLY B N 1
ATOM 2398 C CA . GLY B 1 138 ? -6.504 -19.031 0.766 1 78.88 138 GLY B CA 1
ATOM 2399 C C . GLY B 1 138 ? -6.848 -18.25 -0.488 1 78.88 138 GLY B C 1
ATOM 2400 O O . GLY B 1 138 ? -5.984 -17.594 -1.066 1 78.88 138 GLY B O 1
ATOM 2401 N N . HIS B 1 139 ? -8.094 -18.422 -0.903 1 86.75 139 HIS B N 1
ATOM 2402 C CA . HIS B 1 139 ? -8.539 -17.562 -1.999 1 86.75 139 HIS B CA 1
ATOM 2403 C C . HIS B 1 139 ? -8.445 -16.094 -1.618 1 86.75 139 HIS B C 1
ATOM 2405 O O . HIS B 1 139 ? -8.484 -15.742 -0.434 1 86.75 139 HIS B O 1
ATOM 2411 N N . LEU B 1 140 ? -8.398 -15.281 -2.629 1 92.5 140 LEU B N 1
ATOM 2412 C CA . LEU B 1 140 ? -8.211 -13.852 -2.4 1 92.5 140 LEU B CA 1
ATOM 2413 C C . LEU B 1 140 ? -9.531 -13.188 -2.029 1 92.5 140 LEU B C 1
ATOM 2415 O O . LEU B 1 140 ? -9.547 -12.078 -1.492 1 92.5 140 LEU B O 1
ATOM 2419 N N . GLY B 1 141 ? -10.625 -13.828 -2.301 1 93 141 GLY B N 1
ATOM 2420 C CA . GLY B 1 141 ? -11.922 -13.289 -1.939 1 93 141 GLY B CA 1
ATOM 2421 C C . GLY B 1 141 ? -12.258 -12 -2.674 1 93 141 GLY B C 1
ATOM 2422 O O . GLY B 1 141 ? -12.648 -11.008 -2.053 1 93 141 GLY B O 1
ATOM 2423 N N . VAL B 1 142 ? -12.148 -12.016 -3.975 1 95.38 142 VAL B N 1
ATOM 2424 C CA . VAL B 1 142 ? -12.469 -10.852 -4.789 1 95.38 142 VAL B CA 1
ATOM 2425 C C . VAL B 1 142 ? -13.867 -11.008 -5.387 1 95.38 142 VAL B C 1
ATOM 2427 O O . VAL B 1 142 ? -14.094 -11.867 -6.238 1 95.38 142 VAL B O 1
ATOM 2430 N N . GLN B 1 143 ? -14.727 -10.156 -5.047 1 92.06 143 GLN B N 1
ATOM 2431 C CA . GLN B 1 143 ? -16.156 -10.328 -5.297 1 92.06 143 GLN B CA 1
ATOM 2432 C C . GLN B 1 143 ? -16.516 -9.938 -6.727 1 92.06 143 GLN B C 1
ATOM 2434 O O . GLN B 1 143 ? -17.281 -10.641 -7.391 1 92.06 143 GLN B O 1
ATOM 2439 N N . TYR B 1 144 ? -15.969 -8.852 -7.262 1 91.31 144 TYR B N 1
ATOM 2440 C CA . TYR B 1 144 ? -16.469 -8.273 -8.508 1 91.31 144 TYR B CA 1
ATOM 2441 C C . TYR B 1 144 ? -15.586 -8.68 -9.68 1 91.31 144 TYR B C 1
ATOM 2443 O O . TYR B 1 144 ? -14.359 -8.719 -9.562 1 91.31 144 TYR B O 1
ATOM 2451 N N . LYS B 1 145 ? -16.188 -8.828 -10.758 1 93.38 145 LYS B N 1
ATOM 2452 C CA . LYS B 1 145 ? -15.516 -9.297 -11.969 1 93.38 145 LYS B CA 1
ATOM 2453 C C . LYS B 1 145 ? -14.438 -8.312 -12.422 1 93.38 145 LYS B C 1
ATOM 2455 O O . LYS B 1 145 ? -13.344 -8.719 -12.82 1 93.38 145 LYS B O 1
ATOM 2460 N N . ASP B 1 146 ? -14.758 -7.02 -12.367 1 92.31 146 ASP B N 1
ATOM 2461 C CA . ASP B 1 146 ? -13.789 -6.016 -12.789 1 92.31 146 ASP B CA 1
ATOM 2462 C C . ASP B 1 146 ? -12.5 -6.117 -11.969 1 92.31 146 ASP B C 1
ATOM 2464 O O . ASP B 1 146 ? -11.398 -6.008 -12.516 1 92.31 146 ASP B O 1
ATOM 2468 N N . ASP B 1 147 ? -12.703 -6.363 -10.703 1 94.44 147 ASP B N 1
ATOM 2469 C CA . ASP B 1 147 ? -11.531 -6.465 -9.844 1 94.44 147 ASP B CA 1
ATOM 2470 C C . ASP B 1 147 ? -10.82 -7.805 -10.047 1 94.44 147 ASP B C 1
ATOM 2472 O O . ASP B 1 147 ? -9.602 -7.895 -9.914 1 94.44 147 ASP B O 1
ATOM 2476 N N . GLN B 1 148 ? -11.562 -8.812 -10.383 1 95.38 148 GLN B N 1
ATOM 2477 C CA . GLN B 1 148 ? -10.938 -10.086 -10.719 1 95.38 148 GLN B CA 1
ATOM 2478 C C . GLN B 1 148 ? -10.062 -9.953 -11.961 1 95.38 148 GLN B C 1
ATOM 2480 O O . GLN B 1 148 ? -8.961 -10.516 -12.016 1 95.38 148 GLN B O 1
ATOM 2485 N N . GLU B 1 149 ? -10.523 -9.258 -12.891 1 94.62 149 GLU B N 1
ATOM 2486 C CA . GLU B 1 149 ? -9.727 -9.008 -14.086 1 94.62 149 GLU B CA 1
ATOM 2487 C C . GLU B 1 149 ? -8.469 -8.211 -13.758 1 94.62 149 GLU B C 1
ATOM 2489 O O . GLU B 1 149 ? -7.398 -8.477 -14.312 1 94.62 149 GLU B O 1
ATOM 2494 N N . LYS B 1 150 ? -8.609 -7.258 -12.836 1 94.19 150 LYS B N 1
ATOM 2495 C CA . LYS B 1 150 ? -7.441 -6.496 -12.391 1 94.19 150 LYS B CA 1
ATOM 2496 C C . LYS B 1 150 ? -6.383 -7.418 -11.789 1 94.19 150 LYS B C 1
ATOM 2498 O O . LYS B 1 150 ? -5.188 -7.25 -12.047 1 94.19 150 LYS B O 1
ATOM 2503 N N . VAL B 1 151 ? -6.852 -8.359 -11 1 96.69 151 VAL B N 1
ATOM 2504 C CA . VAL B 1 151 ? -5.93 -9.297 -10.367 1 96.69 151 VAL B CA 1
ATOM 2505 C C . VAL B 1 151 ? -5.184 -10.086 -11.438 1 96.69 151 VAL B C 1
ATOM 2507 O O . VAL B 1 151 ? -3.953 -10.172 -11.414 1 96.69 151 VAL B O 1
ATOM 2510 N N . THR B 1 152 ? -5.938 -10.57 -12.344 1 96.62 152 THR B N 1
ATOM 2511 C CA . THR B 1 152 ? -5.336 -11.375 -13.398 1 96.62 152 THR B CA 1
ATOM 2512 C C . THR B 1 152 ? -4.344 -10.547 -14.211 1 96.62 152 THR B C 1
ATOM 2514 O O . THR B 1 152 ? -3.254 -11.023 -14.539 1 96.62 152 THR B O 1
ATOM 2517 N N . LYS B 1 153 ? -4.699 -9.359 -14.539 1 95.69 153 LYS B N 1
ATOM 2518 C CA . LYS B 1 153 ? -3.803 -8.469 -15.273 1 95.69 153 LYS B CA 1
ATOM 2519 C C . LYS B 1 153 ? -2.523 -8.203 -14.484 1 95.69 153 LYS B C 1
ATOM 2521 O O . LYS B 1 153 ? -1.428 -8.203 -15.047 1 95.69 153 LYS B O 1
ATOM 2526 N N . LEU B 1 154 ? -2.689 -7.984 -13.219 1 96.81 154 LEU B N 1
ATOM 2527 C CA . LEU B 1 154 ? -1.527 -7.754 -12.367 1 96.81 154 LEU B CA 1
ATOM 2528 C C . LEU B 1 154 ? -0.618 -8.977 -12.344 1 96.81 154 LEU B C 1
ATOM 2530 O O . LEU B 1 154 ? 0.6 -8.852 -12.5 1 96.81 154 LEU B O 1
ATOM 2534 N N . PHE B 1 155 ? -1.209 -10.133 -12.156 1 96.88 155 PHE B N 1
ATOM 2535 C CA . PHE B 1 155 ? -0.434 -11.367 -12.125 1 96.88 155 PHE B CA 1
ATOM 2536 C C . PHE B 1 155 ? 0.32 -11.57 -13.43 1 96.88 155 PHE B C 1
ATOM 2538 O O . PHE B 1 155 ? 1.511 -11.891 -13.422 1 96.88 155 PHE B O 1
ATOM 2545 N N . ASN B 1 156 ? -0.377 -11.312 -14.531 1 96.06 156 ASN B N 1
ATOM 2546 C CA . ASN B 1 156 ? 0.264 -11.43 -15.836 1 96.06 156 ASN B CA 1
ATOM 2547 C C . ASN B 1 156 ? 1.408 -10.438 -15.992 1 96.06 156 ASN B C 1
ATOM 2549 O O . ASN B 1 156 ? 2.494 -10.797 -16.453 1 96.06 156 ASN B O 1
ATOM 2553 N N . PHE B 1 157 ? 1.16 -9.289 -15.672 1 96.38 157 PHE B N 1
ATOM 2554 C CA . PHE B 1 157 ? 2.178 -8.25 -15.766 1 96.38 157 PHE B CA 1
ATOM 2555 C C . PHE B 1 157 ? 3.422 -8.633 -14.977 1 96.38 157 PHE B C 1
ATOM 2557 O O . PHE B 1 157 ? 4.543 -8.492 -15.469 1 96.38 157 PHE B O 1
ATOM 2564 N N . MET B 1 158 ? 3.219 -9.125 -13.711 1 96.75 158 MET B N 1
ATOM 2565 C CA . MET B 1 158 ? 4.328 -9.469 -12.828 1 96.75 158 MET B CA 1
ATOM 2566 C C . MET B 1 158 ? 5.137 -10.633 -13.398 1 96.75 158 MET B C 1
ATOM 2568 O O . MET B 1 158 ? 6.359 -10.664 -13.266 1 96.75 158 MET B O 1
ATOM 2572 N N . CYS B 1 159 ? 4.496 -11.516 -14 1 95.44 159 CYS B N 1
ATOM 2573 C CA . CYS B 1 159 ? 5.16 -12.703 -14.523 1 95.44 159 CYS B CA 1
ATOM 2574 C C . CYS B 1 159 ? 5.836 -12.406 -15.859 1 95.44 159 CYS B C 1
ATOM 2576 O O . CYS B 1 159 ? 6.801 -13.078 -16.234 1 95.44 159 CYS B O 1
ATOM 2578 N N . ASP B 1 160 ? 5.391 -11.359 -16.531 1 93.19 160 ASP B N 1
ATOM 2579 C CA . ASP B 1 160 ? 5.879 -11.109 -17.891 1 93.19 160 ASP B CA 1
ATOM 2580 C C . ASP B 1 160 ? 6.887 -9.969 -17.906 1 93.19 160 ASP B C 1
ATOM 2582 O O . ASP B 1 160 ? 7.953 -10.078 -18.516 1 93.19 160 ASP B O 1
ATOM 2586 N N . SER B 1 161 ? 6.488 -8.852 -17.219 1 88.69 161 SER B N 1
ATOM 2587 C CA . SER B 1 161 ? 7.281 -7.652 -17.469 1 88.69 161 SER B CA 1
ATOM 2588 C C . SER B 1 161 ? 7.473 -6.852 -16.172 1 88.69 161 SER B C 1
ATOM 2590 O O . SER B 1 161 ? 8.203 -5.859 -16.156 1 88.69 161 SER B O 1
ATOM 2592 N N . GLY B 1 162 ? 6.809 -7.332 -15.125 1 89.94 162 GLY B N 1
ATOM 2593 C CA . GLY B 1 162 ? 6.859 -6.523 -13.922 1 89.94 162 GLY B CA 1
ATOM 2594 C C . GLY B 1 162 ? 8.211 -6.578 -13.219 1 89.94 162 GLY B C 1
ATOM 2595 O O . GLY B 1 162 ? 8.625 -5.602 -12.594 1 89.94 162 GLY B O 1
ATOM 2596 N N . ILE B 1 163 ? 8.844 -7.797 -13.336 1 91.12 163 ILE B N 1
ATOM 2597 C CA . ILE B 1 163 ? 10.148 -8.039 -12.742 1 91.12 163 ILE B CA 1
ATOM 2598 C C . ILE B 1 163 ? 11.109 -8.562 -13.805 1 91.12 163 ILE B C 1
ATOM 2600 O O . ILE B 1 163 ? 10.727 -9.359 -14.664 1 91.12 163 ILE B O 1
ATOM 2604 N N . LYS B 1 164 ? 12.352 -8.07 -13.82 1 82.25 164 LYS B N 1
ATOM 2605 C CA . LYS B 1 164 ? 13.344 -8.445 -14.828 1 82.25 164 LYS B CA 1
ATOM 2606 C C . LYS B 1 164 ? 14.359 -9.422 -14.258 1 82.25 164 LYS B C 1
ATOM 2608 O O . LYS B 1 164 ? 14.656 -9.398 -13.055 1 82.25 164 LYS B O 1
#

Secondary structure (DSSP, 8-state):
---------------TTGGGSS---TT--S-STT-EEEEEE-SSEEEEEEEEEEEEEETTEEEEEEEEEEEETTTTEEEE-B-TTSPBP-EEEEEETTTTEEEEEEHHHHHHHHTS---GGGSS--EETT-----TTT-----SHHHHHHHHHHHHHIIIII--/---------------TTTTSS----TT--S-STT-EEEEEE-SSEEEEEEEEEEEEEETTEEEEEEEEEEEETTTTEEEE-B-TTSPBP-EEEEEETTTTEEEEEEHHHHHHHHTS---GGGSS--EETT-----TTT-----SHHHHHHHHHHHHHIIIII--

Radius of gyration: 25.79 Å; Cα contacts (8 Å, |Δi|>4): 624; chains: 2; bounding box: 61×70×105 Å

Solvent-accessible surface area (backbone atoms only — not comparable to full-atom values): 18276 Å² total; per-residue (Å²): 138,84,84,80,80,77,79,77,76,76,76,75,74,79,63,72,68,73,77,68,54,90,63,73,59,94,80,58,74,90,56,65,62,19,47,70,35,56,25,40,78,59,93,50,44,31,30,30,34,28,28,56,26,34,38,78,76,51,91,55,24,40,36,36,33,30,39,42,27,39,29,35,62,82,33,51,28,28,43,53,42,62,43,94,87,71,44,53,46,38,33,41,36,40,35,34,54,81,80,43,29,35,26,35,44,40,48,68,55,39,57,65,32,60,78,35,88,59,52,79,80,65,50,44,65,70,35,50,72,87,57,32,48,79,45,100,64,44,42,75,30,33,68,43,66,72,38,45,50,50,50,47,49,50,54,50,39,46,64,68,70,47,48,100,138,83,83,79,78,78,76,77,76,76,74,74,74,79,64,74,68,70,77,68,52,88,64,73,58,94,79,60,74,90,55,65,63,18,47,68,36,56,24,40,76,59,92,51,45,30,31,29,36,28,27,55,26,33,40,76,75,52,90,55,25,39,37,36,32,28,39,42,27,37,29,36,63,83,32,49,27,28,44,52,42,63,44,95,88,70,43,54,45,39,32,39,34,41,33,34,53,81,80,43,28,34,27,36,45,39,48,67,55,40,57,65,32,58,79,34,87,60,54,82,79,67,52,45,65,70,34,51,71,87,59,31,48,80,46,100,64,44,42,75,28,33,68,44,67,72,38,43,51,50,50,48,51,49,54,50,39,46,64,68,70,46,49,102

Nearest PDB structures (foldseek):
  8rtd-assembly1_Y  TM=7.134E-01  e=5.276E-02  Escherichia coli
  8rtd-assembly1_S  TM=7.121E-01  e=7.083E-02  Escherichia coli
  7q1v-assembly1_D  TM=7.121E-01  e=7.968E-02  Escherichia coli
  7o41-assembly1_E-5  TM=7.121E-01  e=7.968E-02  Escherichia coli
  8rta-assembly1_G  TM=7.122E-01  e=9.508E-02  Escherichia coli

Organism: NCBI:txid471575